Protein AF-A0A8J4XZT8-F1 (afdb_monomer)

Foldseek 3Di:
DFFFADDDDDDDDDDDPDDPDPDDDPDDPDDDDDCPDDVVDDDDLLVCLLVVNNVSSVVVVVVVCVVVVHDDDDVVVSSVVSPVSSVVSVVPDDPDDDPVVVVVVVVVVVVVQCVDPVSVVVVVVVVVVVVVVVCVVVVCLVCCVQVDPDSVVSVVVVVVVVVVVVVVLVVCCVPVNPPVSVVVVVVVVVVVVVVVVVDVVCVVSVVPDPCLQVVLVVLVVVLVVVLCVVAPAAPDWDDDSPFIDGDHPDPVSVVSSLVSSCVSNVDDDDDDDDDPQWDDGNQWIFHDDPPDTDTDGHHHHVCPVDDPDPPPD

Mean predicted aligned error: 19.61 Å

Secondary structure (DSSP, 8-state):
-------------------S-----S--SS-----SSTTTSPPPHHHHHHTT-HHHHHHHHHHHHHHHTPPPPPHHHHHHHHHHHHHHHHHHPPPP--HHHHHHHHHHHHHHHHHSHHHHHHHHHHHHHHHHHHHHHHHHHHHHHHH-S-HHHHHHHHHHHHHHHHHHHHHHHHHH-HHHHHHHHHHHHHHHHHHHHTSTTHHHHHHHTTTHHHHHHHHHHHHHHHHHTTSPPPSEEEEETTEEEEE-SSHHHHHHHHHHHHHHH---------BTTEEEETTEEEEEETTEEEEEE---SS--S-PPPTT--

Solvent-accessible surface area (backbone atoms only — not comparable to full-atom values): 19040 Å² total; per-residue (Å²): 126,35,54,40,35,85,89,88,88,84,88,80,81,91,76,82,83,76,74,90,72,79,74,82,71,95,77,81,84,91,74,85,92,78,96,69,70,65,93,78,54,79,77,57,44,69,60,29,19,56,72,72,38,46,77,54,24,54,50,51,51,55,51,53,28,64,75,70,72,49,87,74,72,61,67,78,55,53,49,48,56,42,52,51,52,26,52,56,39,58,76,69,58,80,82,91,58,61,80,79,48,46,60,51,48,55,51,52,52,53,49,54,42,57,68,37,66,70,54,30,53,54,51,53,52,52,52,51,52,50,53,54,51,49,53,50,53,53,49,53,60,62,49,40,66,72,80,38,100,45,55,67,59,48,52,53,53,51,59,61,50,48,58,58,49,54,56,51,50,53,57,44,29,71,74,64,34,61,66,58,40,51,55,52,51,52,51,50,50,51,53,52,53,52,52,51,73,66,36,69,63,53,66,52,50,59,54,59,78,70,43,46,71,58,51,48,49,49,50,50,49,54,40,48,55,61,35,56,74,76,42,84,80,56,87,38,76,49,75,56,93,89,52,74,50,74,40,64,95,46,70,66,59,52,51,51,52,48,50,45,50,24,74,66,65,76,50,89,79,84,86,85,78,68,54,94,56,37,40,36,51,76,60,35,36,38,32,61,53,92,96,46,77,47,76,39,85,44,60,39,54,93,51,84,81,74,70,86,59,90,80,78,112

pLDDT: mean 72.2, std 19.07, range [23.0, 93.69]

Structure (mmCIF, N/CA/C/O backbone):
data_AF-A0A8J4XZT8-F1
#
_entry.id   AF-A0A8J4XZT8-F1
#
loop_
_atom_site.group_PDB
_atom_site.id
_atom_site.type_symbol
_atom_site.label_atom_id
_atom_site.label_alt_id
_atom_site.label_comp_id
_atom_site.label_asym_id
_atom_site.label_entity_id
_atom_site.label_seq_id
_atom_site.pdbx_PDB_ins_code
_atom_site.Cartn_x
_atom_site.Cartn_y
_atom_site.Cartn_z
_atom_site.occupancy
_atom_site.B_iso_or_equiv
_atom_site.auth_seq_id
_atom_site.auth_comp_id
_atom_site.auth_asym_id
_atom_site.auth_atom_id
_atom_site.pdbx_PDB_model_num
ATOM 1 N N . MET A 1 1 ? 14.109 4.283 -39.036 1.00 30.20 1 MET A N 1
ATOM 2 C CA . MET A 1 1 ? 13.531 4.824 -40.290 1.00 30.20 1 MET A CA 1
ATOM 3 C C . MET A 1 1 ? 12.020 4.890 -40.189 1.00 30.20 1 MET A C 1
ATOM 5 O O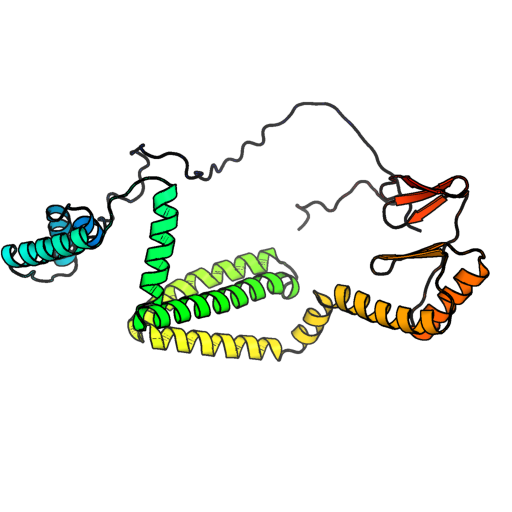 . MET A 1 1 ? 11.330 4.144 -40.871 1.00 30.20 1 MET A O 1
ATOM 9 N N . ALA A 1 2 ? 11.477 5.676 -39.260 1.00 23.00 2 ALA A N 1
ATOM 10 C CA . ALA A 1 2 ? 10.253 5.290 -38.551 1.00 23.00 2 ALA A CA 1
ATOM 11 C C . ALA A 1 2 ? 8.921 5.719 -39.208 1.00 23.00 2 ALA A C 1
ATOM 13 O O . ALA A 1 2 ? 7.908 5.799 -38.523 1.00 23.00 2 ALA A O 1
ATOM 14 N N . SER A 1 3 ? 8.934 6.007 -40.513 1.00 26.50 3 SER A N 1
ATOM 15 C CA . SER A 1 3 ? 7.821 6.424 -41.398 1.00 26.50 3 SER A CA 1
ATOM 16 C C . SER A 1 3 ? 6.678 5.408 -41.498 1.00 26.50 3 SER A C 1
ATOM 18 O O . SER A 1 3 ? 6.772 4.334 -40.920 1.00 26.50 3 SER A O 1
ATOM 20 N N . ARG A 1 4 ? 5.538 5.802 -42.102 1.00 28.00 4 ARG A N 1
ATOM 21 C CA . ARG A 1 4 ? 4.198 5.505 -41.551 1.00 28.00 4 ARG A CA 1
ATOM 22 C C . ARG A 1 4 ? 2.980 5.528 -42.584 1.00 28.00 4 ARG A C 1
ATOM 24 O O . ARG A 1 4 ? 3.256 5.656 -43.760 1.00 28.00 4 ARG A O 1
ATOM 31 N N . VAL A 1 5 ? 1.675 5.409 -42.230 1.00 29.58 5 VAL A N 1
ATOM 32 C CA . VAL A 1 5 ? 0.398 5.526 -43.060 1.00 29.58 5 VAL A CA 1
ATOM 33 C C . VAL A 1 5 ? -0.811 5.855 -42.110 1.00 29.58 5 VAL A C 1
ATOM 35 O O . VAL A 1 5 ? -0.563 5.933 -40.928 1.00 29.58 5 VAL A O 1
ATOM 38 N N . GLU A 1 6 ? -2.073 6.129 -42.502 1.00 27.92 6 GLU A N 1
ATOM 39 C CA . GLU A 1 6 ? -3.245 6.385 -41.591 1.00 27.92 6 GLU A CA 1
ATOM 40 C C . GLU A 1 6 ? -4.604 5.943 -42.241 1.00 27.92 6 GLU A C 1
ATOM 42 O O . GLU A 1 6 ? -4.563 5.065 -43.099 1.00 27.92 6 GLU A O 1
ATOM 47 N N . VAL A 1 7 ? -5.757 6.593 -41.924 1.00 32.81 7 VAL A N 1
ATOM 48 C CA . VAL A 1 7 ? -7.160 6.484 -42.464 1.00 32.81 7 VAL A CA 1
ATOM 49 C C . VAL A 1 7 ? -8.148 5.641 -41.605 1.00 32.81 7 VAL A C 1
ATOM 51 O O . VAL A 1 7 ? -7.769 4.611 -41.069 1.00 32.81 7 VAL A O 1
ATOM 54 N N . GLY A 1 8 ? -9.436 6.001 -41.403 1.00 26.59 8 GLY A N 1
ATOM 55 C CA . GLY A 1 8 ? -10.249 7.108 -41.957 1.00 26.59 8 GLY A CA 1
ATOM 56 C C . GLY A 1 8 ? -11.611 7.344 -41.259 1.00 26.59 8 GLY A C 1
ATOM 57 O O . GLY A 1 8 ? -11.859 6.847 -40.166 1.00 26.59 8 GLY A O 1
ATOM 58 N N . HIS A 1 9 ? -12.500 8.137 -41.879 1.00 29.09 9 HIS A N 1
ATOM 59 C CA . HIS A 1 9 ? -13.668 8.760 -41.222 1.00 29.09 9 HIS A CA 1
ATOM 60 C C . HIS A 1 9 ? -15.030 8.248 -41.742 1.00 29.09 9 HIS A C 1
ATOM 62 O O . HIS A 1 9 ? -15.220 8.124 -42.950 1.00 29.09 9 HIS A O 1
ATOM 68 N N . HIS A 1 10 ? -16.010 8.034 -40.852 1.00 27.33 10 HIS A N 1
ATOM 69 C CA . HIS A 1 10 ? -17.404 7.746 -41.227 1.00 27.33 10 HIS A CA 1
ATOM 70 C C . HIS A 1 10 ? -18.406 8.325 -40.212 1.00 27.33 10 HIS A C 1
ATOM 72 O O . HIS A 1 10 ? -18.211 8.225 -39.003 1.00 27.33 10 HIS A O 1
ATOM 78 N N . GLN A 1 11 ? -19.503 8.914 -40.697 1.00 29.84 11 GLN A N 1
ATOM 79 C CA . GLN A 1 11 ? -20.587 9.428 -39.848 1.00 29.84 11 GLN A CA 1
ATOM 80 C C . GLN A 1 11 ? -21.596 8.328 -39.487 1.00 29.84 11 GLN A C 1
ATOM 82 O O . GLN A 1 11 ? -22.021 7.576 -40.365 1.00 29.84 11 GLN A O 1
ATOM 87 N N . GLY A 1 12 ? -22.100 8.325 -38.245 1.00 27.53 12 GLY A N 1
ATOM 88 C CA . GLY A 1 12 ? -23.390 7.693 -37.942 1.00 27.53 12 GLY A CA 1
ATOM 89 C C . GLY A 1 12 ? -23.621 7.238 -36.498 1.00 27.53 12 GLY A C 1
ATOM 90 O O . GLY A 1 12 ? -22.985 6.302 -36.040 1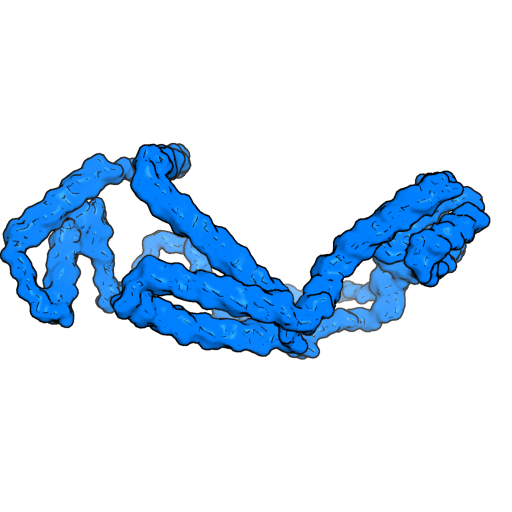.00 27.53 12 GLY A O 1
ATOM 91 N N . LYS A 1 13 ? -24.659 7.807 -35.863 1.00 26.42 13 LYS A N 1
ATOM 92 C CA . LYS A 1 13 ? -25.418 7.245 -34.720 1.00 26.42 13 LYS A CA 1
ATOM 93 C C . LYS A 1 13 ? -24.607 6.939 -33.447 1.00 26.42 13 LYS A C 1
ATOM 95 O O . LYS A 1 13 ? -24.085 5.846 -33.265 1.00 26.42 13 LYS A O 1
ATOM 100 N N . GLY A 1 14 ? -24.632 7.867 -32.488 1.00 29.28 14 GLY A N 1
ATOM 101 C CA . GLY A 1 14 ? -24.127 7.612 -31.136 1.00 29.28 14 GLY A CA 1
ATOM 102 C C . GLY A 1 14 ? -24.947 6.541 -30.406 1.00 29.28 14 GLY A C 1
ATOM 103 O O . GLY A 1 14 ? -26.099 6.779 -30.042 1.00 29.28 14 GLY A O 1
ATOM 104 N N . PHE A 1 15 ? -24.345 5.378 -30.162 1.00 25.02 15 PHE A N 1
ATOM 105 C CA . PHE A 1 15 ? -24.913 4.343 -29.301 1.00 25.02 15 PHE A CA 1
ATOM 106 C C . PHE A 1 15 ? -24.656 4.682 -27.828 1.00 25.02 15 PHE A C 1
ATOM 108 O O . PHE A 1 15 ? -23.513 4.715 -27.375 1.00 25.02 15 PHE A O 1
ATOM 115 N N . LYS A 1 16 ? -25.726 4.889 -27.050 1.00 25.19 16 LYS A N 1
ATOM 116 C CA . LYS A 1 16 ? -25.633 4.867 -25.584 1.00 25.19 16 LYS A CA 1
ATOM 117 C C . LYS A 1 16 ? -25.381 3.428 -25.133 1.00 25.19 16 LYS A C 1
ATOM 119 O O . LYS A 1 16 ? -26.325 2.644 -25.054 1.00 25.19 16 LYS A O 1
ATOM 124 N N . VAL A 1 17 ? -24.130 3.098 -24.813 1.00 26.75 17 VAL A N 1
ATOM 125 C CA . VAL A 1 17 ? -23.788 1.846 -24.124 1.00 26.75 17 VAL A CA 1
ATOM 126 C C . VAL A 1 17 ? -24.459 1.869 -22.750 1.00 26.75 17 VAL A C 1
ATOM 128 O O . VAL A 1 17 ? -24.106 2.665 -21.880 1.00 26.75 17 VAL A O 1
ATOM 131 N N . LYS A 1 18 ? -25.491 1.040 -22.579 1.00 26.22 18 LYS A N 1
ATOM 132 C CA . LYS A 1 18 ? -26.275 0.956 -21.346 1.00 26.22 18 LYS A CA 1
ATOM 133 C C . LYS A 1 18 ? -25.704 -0.156 -20.469 1.00 26.22 18 LYS A C 1
ATOM 135 O O . LYS A 1 18 ? -26.153 -1.295 -20.556 1.00 26.22 18 LYS A O 1
ATOM 140 N N . TRP A 1 19 ? -24.722 0.189 -19.640 1.00 24.66 19 TRP A N 1
ATOM 141 C CA . TRP A 1 19 ? -24.194 -0.710 -18.612 1.00 24.66 19 TRP A CA 1
ATOM 142 C C . TRP A 1 19 ? -25.347 -1.254 -17.744 1.00 24.66 19 TRP A C 1
ATOM 144 O O . TRP A 1 19 ? -26.135 -0.454 -17.234 1.00 24.66 19 TRP A O 1
ATOM 154 N N . PRO A 1 20 ? -25.484 -2.582 -17.571 1.00 31.81 20 PRO A N 1
ATOM 155 C CA . PRO A 1 20 ? -26.566 -3.175 -16.782 1.00 31.81 20 PRO A CA 1
ATOM 156 C C . PRO A 1 20 ? -26.301 -3.145 -15.267 1.00 31.81 20 PRO A C 1
ATOM 158 O O . PRO A 1 20 ? -27.119 -3.647 -14.504 1.00 31.81 20 PRO A O 1
ATOM 161 N N . VAL A 1 21 ? -25.179 -2.562 -14.828 1.00 34.50 21 VAL A N 1
ATOM 162 C CA . VAL A 1 21 ? -24.774 -2.470 -13.420 1.00 34.50 21 VAL A CA 1
ATOM 163 C C . VAL A 1 21 ? -24.571 -1.002 -13.045 1.00 34.50 21 VAL A C 1
ATOM 165 O O . VAL A 1 21 ? -23.470 -0.459 -13.125 1.00 34.50 21 VAL A O 1
ATOM 168 N N . SER A 1 22 ? -25.657 -0.342 -12.645 1.00 30.83 22 SER A N 1
ATOM 169 C CA . SER A 1 22 ? -25.583 0.972 -12.006 1.00 30.83 22 SER A CA 1
ATOM 170 C C . SER A 1 22 ? -25.062 0.804 -10.580 1.00 30.83 22 SER A C 1
ATOM 172 O O . SER A 1 22 ? -25.850 0.589 -9.662 1.00 30.83 22 SER A O 1
ATOM 174 N N . PHE A 1 23 ? -23.747 0.907 -10.376 1.00 29.17 23 PHE A N 1
ATOM 175 C CA . PHE A 1 23 ? -23.215 1.117 -9.028 1.00 29.17 23 PHE A CA 1
ATOM 176 C C . PHE A 1 23 ? -23.820 2.414 -8.457 1.00 29.17 23 PHE A C 1
ATOM 178 O O . PHE A 1 23 ? -23.721 3.454 -9.120 1.00 29.17 23 PHE A O 1
ATOM 185 N N . PRO A 1 24 ? -24.446 2.390 -7.264 1.00 33.16 24 PRO A N 1
ATOM 186 C CA . PRO A 1 24 ? -25.054 3.578 -6.680 1.00 33.16 24 PRO A CA 1
ATOM 187 C C . PRO A 1 24 ? -23.962 4.557 -6.235 1.00 33.16 24 PRO A C 1
ATOM 189 O O . PRO A 1 24 ? -23.395 4.456 -5.146 1.00 33.16 24 PRO A O 1
ATOM 192 N N . LEU A 1 25 ? -23.657 5.529 -7.099 1.00 31.69 25 LEU A N 1
ATOM 193 C CA . LEU A 1 25 ? -22.870 6.701 -6.730 1.00 31.69 25 LEU A CA 1
ATOM 194 C C . LEU A 1 25 ? -23.585 7.417 -5.579 1.00 31.69 25 LEU A C 1
ATOM 196 O O . LEU A 1 25 ? -24.744 7.803 -5.712 1.00 31.69 25 LEU A O 1
ATOM 200 N N . CYS A 1 26 ? -22.886 7.576 -4.452 1.00 34.47 26 CYS A N 1
ATOM 201 C CA . CYS A 1 26 ? -23.431 8.094 -3.196 1.00 34.47 26 CYS A CA 1
ATOM 202 C C . CYS A 1 26 ? -23.834 9.574 -3.320 1.00 34.47 26 CYS A C 1
ATOM 204 O O . CYS A 1 26 ? -23.065 10.481 -2.999 1.00 34.47 26 CYS A O 1
ATOM 206 N N . SER A 1 27 ? -25.039 9.805 -3.840 1.00 36.09 27 SER A N 1
ATOM 207 C CA . SER A 1 27 ? -25.587 11.130 -4.112 1.00 36.09 27 SER A CA 1
ATOM 208 C C . SER A 1 27 ? -27.120 11.138 -4.110 1.00 36.09 27 SER A C 1
ATOM 210 O O . SER A 1 27 ? -27.736 11.637 -5.047 1.00 36.09 27 SER A O 1
ATOM 212 N N . ASP A 1 28 ? -27.730 10.677 -3.019 1.00 30.95 28 ASP A N 1
ATOM 213 C CA . ASP A 1 28 ? -28.598 11.608 -2.294 1.00 30.95 28 ASP A CA 1
ATOM 214 C C . ASP A 1 28 ? -28.744 11.259 -0.808 1.00 30.95 28 ASP A C 1
ATOM 216 O O . ASP A 1 28 ? -28.522 10.125 -0.382 1.00 30.95 28 ASP A O 1
ATOM 220 N N . LYS A 1 29 ? -29.100 12.259 0.003 1.00 44.41 29 LYS A N 1
ATOM 221 C CA . LYS A 1 29 ? -29.519 12.061 1.400 1.00 44.41 29 LYS A CA 1
ATOM 222 C C . LYS A 1 29 ? -31.025 12.280 1.481 1.00 44.41 29 LYS A C 1
ATOM 224 O O . LYS A 1 29 ? -31.536 13.197 0.854 1.00 44.41 29 LYS A O 1
ATOM 229 N N . HIS A 1 30 ? -31.699 11.512 2.339 1.00 41.16 30 HIS A N 1
ATOM 230 C CA . HIS A 1 30 ? -33.146 11.586 2.609 1.00 41.16 30 HIS A CA 1
ATOM 231 C C . HIS A 1 30 ? -34.087 10.866 1.623 1.00 41.16 30 HIS A C 1
ATOM 233 O O . HIS A 1 30 ? -35.214 11.316 1.421 1.00 41.16 30 HIS A O 1
ATOM 239 N N . HIS A 1 31 ? -33.710 9.684 1.130 1.00 34.38 31 HIS A N 1
ATOM 240 C CA . HIS A 1 31 ? -34.690 8.607 0.936 1.00 34.38 31 HIS A CA 1
ATOM 241 C C . HIS A 1 31 ? -34.348 7.440 1.872 1.00 34.38 31 HIS A C 1
ATOM 243 O O . H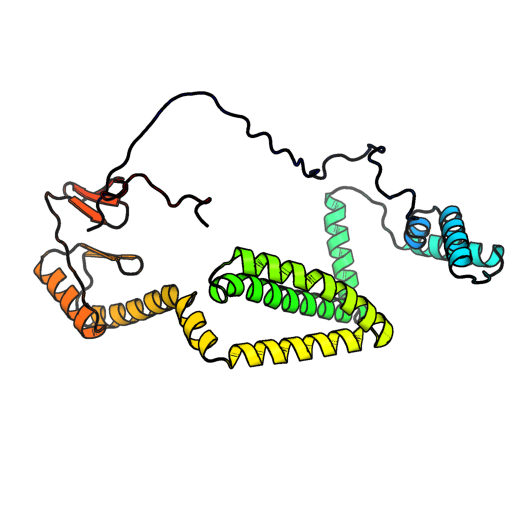IS A 1 31 ? -33.266 6.864 1.800 1.00 34.38 31 HIS A O 1
ATOM 249 N N . HIS A 1 32 ? -35.273 7.143 2.788 1.00 41.47 32 HIS A N 1
ATOM 250 C CA . HIS A 1 32 ? -35.472 5.771 3.253 1.00 41.47 32 HIS A CA 1
ATOM 251 C C . HIS A 1 32 ? -36.133 4.982 2.100 1.00 41.47 32 HIS A C 1
ATOM 253 O O . HIS A 1 32 ? -36.644 5.610 1.173 1.00 41.47 32 HIS A O 1
ATOM 259 N N . ASP A 1 33 ? -36.140 3.649 2.183 1.00 42.28 33 ASP A N 1
ATOM 260 C CA . ASP A 1 33 ? -36.744 2.700 1.221 1.00 42.28 33 ASP A CA 1
ATOM 261 C C . ASP A 1 33 ? -35.822 2.130 0.116 1.00 42.28 33 ASP A C 1
ATOM 263 O O . ASP A 1 33 ? -36.239 1.937 -1.024 1.00 42.28 33 ASP A O 1
ATOM 267 N N . GLU A 1 34 ? -34.597 1.723 0.474 1.00 39.69 34 GLU A N 1
ATOM 268 C CA . GLU A 1 34 ? -33.869 0.673 -0.265 1.00 39.69 34 GLU A CA 1
ATOM 269 C C . GLU A 1 34 ? -33.373 -0.405 0.723 1.00 39.69 34 GLU A C 1
ATOM 271 O O . GLU A 1 34 ? -32.486 -0.175 1.545 1.00 39.69 34 GLU A O 1
ATOM 276 N N . TYR A 1 35 ? -34.039 -1.565 0.724 1.00 50.84 35 TYR A N 1
ATOM 277 C CA . TYR A 1 35 ? -34.074 -2.496 1.862 1.00 50.84 35 TYR A CA 1
ATOM 278 C C . TYR A 1 35 ? -33.038 -3.637 1.788 1.00 50.84 35 TYR A C 1
ATOM 280 O O . TYR A 1 35 ? -33.310 -4.706 1.240 1.00 50.84 35 TYR A O 1
ATOM 288 N N . TRP A 1 36 ? -31.878 -3.452 2.431 1.00 47.06 36 TRP A N 1
ATOM 289 C CA . TRP A 1 36 ? -30.961 -4.533 2.841 1.00 47.06 36 TRP A CA 1
ATOM 290 C C . TRP A 1 36 ? -29.987 -4.048 3.937 1.00 47.06 36 TRP A C 1
ATOM 292 O O . TRP A 1 36 ? -29.569 -2.894 3.912 1.00 47.06 36 TRP A O 1
ATOM 302 N N . PRO A 1 37 ? -29.538 -4.898 4.877 1.00 52.69 37 PRO A N 1
ATOM 303 C CA . PRO A 1 37 ? -30.302 -5.772 5.758 1.00 52.69 37 PRO A CA 1
ATOM 304 C C . PRO A 1 37 ? -30.583 -5.069 7.115 1.00 52.69 37 PRO A C 1
ATOM 306 O O . PRO A 1 37 ? -30.528 -5.698 8.172 1.00 52.69 37 PRO A O 1
ATOM 309 N N . TYR A 1 38 ? -30.813 -3.747 7.113 1.00 52.59 38 TYR A N 1
ATOM 310 C CA . TYR A 1 38 ? -30.809 -2.901 8.321 1.00 52.59 38 TYR A CA 1
ATOM 311 C C . TYR A 1 38 ? -31.894 -3.210 9.369 1.00 52.59 38 TYR A C 1
ATOM 313 O O . TYR A 1 38 ? -31.800 -2.731 10.492 1.00 52.59 38 TYR A O 1
ATOM 321 N N . GLU A 1 39 ? -32.905 -4.022 9.054 1.00 56.28 39 GLU A N 1
ATOM 322 C CA . GLU A 1 39 ? -33.881 -4.504 10.048 1.00 56.28 39 GLU A CA 1
ATOM 323 C C . GLU A 1 39 ? -33.325 -5.625 10.948 1.00 56.28 39 GLU A C 1
ATOM 325 O O . GLU A 1 39 ? -33.882 -5.916 12.006 1.00 56.28 39 GLU A O 1
ATOM 330 N N . VAL A 1 40 ? -32.225 -6.270 10.541 1.00 64.12 40 VAL A N 1
ATOM 331 C CA . VAL A 1 40 ? -31.604 -7.390 11.271 1.00 64.12 40 VAL A CA 1
ATOM 332 C C . VAL A 1 40 ? -30.511 -6.905 12.229 1.00 64.12 40 VAL A C 1
ATOM 334 O O . VAL A 1 40 ? -30.317 -7.497 13.293 1.00 64.12 40 VAL A O 1
ATOM 337 N N . ILE A 1 41 ? -29.810 -5.829 11.861 1.00 71.31 41 ILE A N 1
ATOM 338 C CA . ILE A 1 41 ? -28.646 -5.288 12.573 1.00 71.31 41 ILE A CA 1
ATOM 339 C C . ILE A 1 41 ? -29.077 -4.052 13.366 1.00 71.31 41 ILE A C 1
ATOM 341 O O . ILE A 1 41 ? -29.416 -3.030 12.778 1.00 71.31 41 ILE A O 1
ATOM 345 N N . ASP A 1 42 ? -29.041 -4.130 14.697 1.00 79.12 42 ASP A N 1
ATOM 346 C CA . ASP A 1 42 ? -29.290 -2.959 15.542 1.00 79.12 42 ASP A CA 1
ATOM 347 C C . ASP A 1 42 ? -28.132 -1.953 15.448 1.00 79.12 42 ASP A C 1
ATOM 349 O O . ASP A 1 42 ? -26.963 -2.333 15.347 1.00 79.12 42 ASP A O 1
ATOM 353 N N . GLU A 1 43 ? -28.450 -0.661 15.534 1.00 80.94 43 GLU A N 1
ATOM 354 C CA . GLU A 1 43 ? -27.448 0.408 15.571 1.00 80.94 43 GLU A CA 1
ATOM 355 C C . GLU A 1 43 ? -26.571 0.318 16.835 1.00 80.94 43 GLU A C 1
ATOM 357 O O . GLU A 1 43 ? -27.007 -0.126 17.902 1.00 80.94 43 GLU A O 1
ATOM 362 N N . SER A 1 44 ? -25.321 0.771 16.725 1.00 82.62 44 SER A N 1
ATOM 363 C CA . SER A 1 44 ? -24.337 0.726 17.802 1.00 82.62 44 SER A CA 1
ATOM 364 C C . SER A 1 44 ? -24.870 1.407 19.073 1.00 82.62 44 SER A C 1
ATOM 366 O O . SER A 1 44 ? -25.186 2.604 19.045 1.00 82.62 44 SER A O 1
ATOM 368 N N . PRO A 1 45 ? -24.921 0.712 20.229 1.00 79.94 45 PRO A N 1
ATOM 369 C CA . PRO A 1 45 ? -25.478 1.289 21.451 1.00 79.94 45 PRO A CA 1
ATOM 370 C C . PRO A 1 45 ? -24.688 2.521 21.912 1.00 79.94 45 PRO A C 1
ATOM 372 O O . PRO A 1 45 ? -25.279 3.469 22.423 1.00 79.94 45 PRO A O 1
ATOM 375 N N . LEU A 1 46 ? -23.377 2.573 21.650 1.00 76.12 46 LEU A N 1
ATOM 376 C CA . LEU A 1 46 ? -22.550 3.748 21.941 1.00 76.12 46 LEU A CA 1
ATOM 377 C C . LEU A 1 46 ? -22.916 4.951 21.050 1.00 76.12 46 LEU A C 1
ATOM 379 O O . LEU A 1 46 ? -22.944 6.084 21.523 1.00 76.12 46 LEU A O 1
ATOM 383 N N . TRP A 1 47 ? -23.256 4.720 19.778 1.00 82.50 47 TRP A N 1
ATOM 384 C CA . TRP A 1 47 ? -23.711 5.771 18.857 1.00 82.50 47 TRP A CA 1
ATOM 385 C C . TRP A 1 47 ? -25.094 6.310 19.250 1.00 82.50 47 TRP A C 1
ATOM 387 O O . TRP A 1 47 ? -25.333 7.519 19.185 1.00 82.50 47 TRP A O 1
ATOM 397 N N . LEU A 1 48 ? -25.991 5.434 19.716 1.00 80.56 48 LEU A N 1
ATOM 398 C CA . LEU A 1 48 ? -27.303 5.814 20.251 1.00 80.56 48 LEU A CA 1
ATOM 399 C C . LEU A 1 48 ? -27.169 6.669 21.524 1.00 80.56 48 LEU A C 1
ATOM 401 O O . LEU A 1 48 ? -27.867 7.674 21.654 1.00 80.56 48 LEU A O 1
ATOM 405 N N . ILE A 1 49 ? -26.231 6.335 22.418 1.00 80.19 49 ILE A N 1
ATOM 406 C CA . ILE A 1 49 ? -25.902 7.130 23.616 1.00 80.19 49 ILE A CA 1
ATOM 407 C C . ILE A 1 49 ? -25.404 8.532 23.230 1.00 80.19 49 ILE A C 1
ATOM 409 O O . ILE A 1 49 ? -25.968 9.527 23.687 1.00 80.19 49 ILE A O 1
ATOM 413 N N . VAL A 1 50 ? -24.404 8.624 22.344 1.00 75.62 50 VAL A N 1
ATOM 414 C CA . VAL A 1 50 ? -23.807 9.903 21.903 1.00 75.62 50 VAL A CA 1
ATOM 415 C C . VAL A 1 50 ? -24.836 10.818 21.222 1.00 75.62 50 VAL A C 1
ATOM 417 O O . VAL A 1 50 ? -24.813 12.028 21.431 1.00 75.62 50 VAL A O 1
ATOM 420 N N . ASN A 1 51 ? -25.773 10.262 20.446 1.00 78.19 51 ASN A N 1
ATOM 421 C CA . ASN A 1 51 ? -26.833 11.034 19.783 1.00 78.19 51 ASN A CA 1
ATOM 422 C C . ASN A 1 51 ? -28.073 11.300 20.663 1.00 78.19 51 ASN A C 1
ATOM 424 O O . ASN A 1 51 ? -29.096 11.751 20.147 1.00 78.19 51 ASN A O 1
ATOM 428 N N . GLY A 1 52 ? -28.021 11.030 21.972 1.00 78.44 52 GLY A N 1
ATOM 429 C CA . GLY A 1 52 ? -29.126 11.338 22.886 1.00 78.44 52 GLY A CA 1
ATOM 430 C C . GLY A 1 52 ? -30.353 10.430 22.735 1.00 78.44 52 GLY A C 1
ATOM 431 O O . GLY A 1 52 ? -31.462 10.848 23.062 1.00 78.44 52 GLY A O 1
ATOM 432 N N . ARG A 1 53 ? -30.167 9.180 22.285 1.00 79.38 53 ARG A N 1
ATOM 433 C CA . ARG A 1 53 ? -31.192 8.115 22.208 1.00 79.38 53 ARG A CA 1
ATOM 434 C C . ARG A 1 53 ? -30.924 6.989 23.237 1.00 79.38 53 ARG A C 1
ATOM 436 O O . ARG A 1 53 ? -30.907 5.813 22.867 1.00 79.38 53 ARG A O 1
ATOM 443 N N . PRO A 1 54 ? -30.720 7.293 24.541 1.00 79.88 54 PRO A N 1
ATOM 444 C CA . PRO A 1 54 ? -30.304 6.303 25.543 1.00 79.88 54 PRO A CA 1
ATOM 445 C C . PRO A 1 54 ? -31.306 5.153 25.715 1.00 79.88 54 PRO A C 1
ATOM 447 O O . PRO A 1 54 ? -30.909 4.013 25.945 1.00 79.88 54 PRO A O 1
ATOM 450 N N . GLN A 1 55 ? -32.606 5.426 25.561 1.00 79.50 55 GLN A N 1
ATOM 451 C CA . GLN A 1 55 ? -33.660 4.419 25.723 1.00 79.50 55 GLN A CA 1
ATOM 452 C C . GLN A 1 55 ? -33.583 3.290 24.688 1.00 79.50 55 GLN A C 1
ATOM 454 O O . GLN A 1 55 ? -33.986 2.168 24.985 1.00 79.50 55 GLN A O 1
ATOM 459 N N . GLU A 1 56 ? -33.046 3.561 23.498 1.00 80.50 56 GLU A N 1
ATOM 460 C CA . GLU A 1 56 ? -32.872 2.558 22.446 1.00 80.50 56 GLU A CA 1
ATOM 461 C C . GLU A 1 56 ? -31.619 1.713 22.690 1.00 80.50 56 GLU A C 1
ATOM 463 O O . GLU A 1 56 ? -31.678 0.491 22.574 1.00 80.50 56 GLU A O 1
ATOM 468 N N . ALA A 1 57 ? -30.519 2.323 23.151 1.00 80.19 57 ALA A N 1
ATOM 469 C CA . ALA A 1 57 ? -29.312 1.591 23.545 1.00 80.19 57 ALA A CA 1
ATOM 470 C C . ALA A 1 57 ? -29.616 0.510 24.603 1.00 80.19 57 ALA A C 1
ATOM 472 O O . ALA A 1 57 ? -29.121 -0.612 24.508 1.00 80.19 57 ALA A O 1
ATOM 473 N N . LEU A 1 58 ? -30.501 0.808 25.564 1.00 81.81 58 LEU A N 1
ATOM 474 C CA . LEU A 1 58 ? -30.979 -0.156 26.565 1.00 81.81 58 LEU A CA 1
ATOM 475 C C . LEU A 1 58 ? -31.753 -1.337 25.946 1.00 81.81 58 LEU A C 1
ATOM 477 O O . LEU A 1 58 ? -31.636 -2.463 26.430 1.00 81.81 58 LEU A O 1
ATOM 481 N N . GLN A 1 59 ? -32.514 -1.112 24.867 1.00 83.25 59 GLN A N 1
ATOM 482 C CA . GLN A 1 59 ? -33.212 -2.182 24.141 1.00 83.25 59 GLN A CA 1
ATOM 483 C C . GLN A 1 59 ? -32.223 -3.081 23.389 1.00 83.25 59 GLN A C 1
ATOM 485 O O . GLN A 1 59 ? -32.370 -4.306 23.431 1.00 83.25 59 GLN A O 1
ATOM 490 N N . VAL A 1 60 ? -31.184 -2.493 22.780 1.00 82.94 60 VAL A N 1
ATOM 491 C CA . VAL A 1 60 ? -30.087 -3.233 22.133 1.00 82.94 60 VAL A CA 1
ATOM 492 C C . VAL A 1 60 ? -29.328 -4.078 23.158 1.00 82.94 60 VAL A C 1
ATOM 494 O O . VAL A 1 60 ? -29.188 -5.284 22.955 1.00 82.94 60 VAL A O 1
ATOM 497 N N . PHE A 1 61 ? -28.937 -3.511 24.308 1.00 81.94 61 PHE A N 1
ATOM 498 C CA . PHE A 1 61 ? -28.321 -4.281 25.399 1.00 81.94 61 PHE A CA 1
ATOM 499 C C . PHE A 1 61 ? -29.218 -5.439 25.863 1.00 81.94 61 PHE A C 1
ATOM 501 O O . PHE A 1 61 ? -28.745 -6.569 25.977 1.00 81.94 61 PHE A O 1
ATOM 508 N N . GLY A 1 62 ? -30.524 -5.207 26.039 1.00 80.38 62 GLY A N 1
ATOM 509 C CA . GLY A 1 62 ? -31.487 -6.262 26.373 1.00 80.38 62 GLY A CA 1
ATOM 510 C C . GLY A 1 62 ? -31.632 -7.349 25.297 1.00 80.38 62 GLY A C 1
ATOM 511 O O . GLY A 1 62 ? -31.875 -8.509 25.625 1.00 80.38 62 GLY A O 1
ATOM 512 N N . LYS A 1 63 ? -31.473 -7.017 24.009 1.00 80.50 63 LYS A N 1
ATOM 513 C CA . LYS A 1 63 ? -31.498 -7.980 22.892 1.00 80.50 63 LYS A CA 1
ATOM 514 C C . LYS A 1 63 ? -30.220 -8.825 22.858 1.00 80.50 63 LYS A C 1
ATO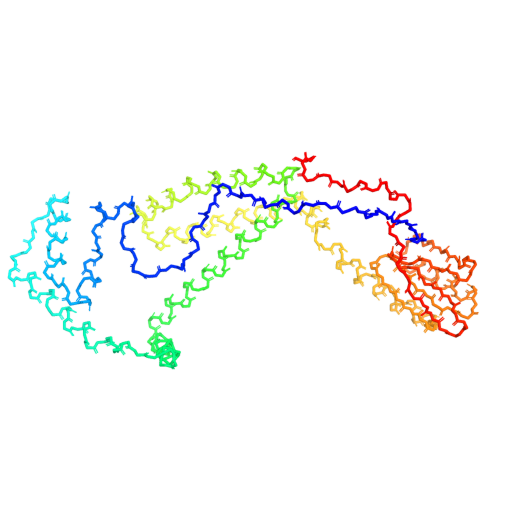M 516 O O . LYS A 1 63 ? -30.325 -10.050 22.833 1.00 80.50 63 LYS A O 1
ATOM 521 N N . VAL A 1 64 ? -29.049 -8.193 22.960 1.00 79.56 64 VAL A N 1
ATOM 522 C CA . VAL A 1 64 ? -27.737 -8.865 23.002 1.00 79.56 64 VAL A CA 1
ATOM 523 C C . VAL A 1 64 ? -27.614 -9.775 24.227 1.00 79.56 64 VAL A C 1
ATOM 525 O O . VAL A 1 64 ? -27.230 -10.934 24.096 1.00 79.56 64 VAL A O 1
ATOM 528 N N . ALA A 1 65 ? -28.013 -9.307 25.411 1.00 79.56 65 ALA A N 1
ATOM 529 C CA . ALA A 1 65 ? -27.970 -10.104 26.636 1.00 79.56 65 ALA A CA 1
ATOM 530 C C . ALA A 1 65 ? -28.862 -11.359 26.559 1.00 79.56 65 ALA A C 1
ATOM 532 O O . ALA A 1 65 ? -28.430 -12.438 26.963 1.00 79.56 65 ALA A O 1
ATOM 533 N N . ARG A 1 66 ? -30.054 -11.261 25.945 1.00 77.56 66 ARG A N 1
ATOM 534 C CA . ARG A 1 66 ? -30.912 -12.428 25.653 1.00 77.56 66 ARG A CA 1
ATOM 535 C C . ARG A 1 66 ? -30.276 -13.415 24.671 1.00 77.56 66 ARG A C 1
ATOM 537 O O . ARG A 1 66 ? -30.495 -14.611 24.817 1.00 77.56 66 ARG A O 1
ATOM 544 N N . TRP A 1 67 ? -29.510 -12.942 23.685 1.00 75.19 67 TRP A N 1
ATOM 545 C CA . TRP A 1 67 ? -28.789 -13.812 22.743 1.00 75.19 67 TRP A CA 1
ATOM 546 C C . TRP A 1 67 ? -27.588 -14.514 23.391 1.00 75.19 67 TRP A C 1
ATOM 548 O O . TRP A 1 67 ? -27.307 -15.663 23.068 1.00 75.19 67 TRP A O 1
ATOM 558 N N . HIS A 1 68 ? -26.899 -13.844 24.318 1.00 76.12 68 HIS A N 1
ATOM 559 C CA . HIS A 1 68 ? -25.728 -14.386 25.015 1.00 76.12 68 HIS A CA 1
ATOM 560 C C . HIS A 1 68 ? -26.061 -15.133 26.321 1.00 76.12 68 HIS A C 1
ATOM 562 O O . HIS A 1 68 ? -25.166 -15.731 26.913 1.00 76.12 68 HIS A O 1
ATOM 568 N N . GLY A 1 69 ? -27.318 -15.110 26.780 1.00 72.56 69 GLY A N 1
ATOM 569 C CA . GLY A 1 69 ? -27.743 -15.749 28.033 1.00 72.56 69 GLY A CA 1
ATOM 570 C C . GLY A 1 69 ? -27.177 -15.083 29.293 1.00 72.56 69 GLY A C 1
ATOM 571 O O . GLY A 1 69 ? -26.910 -15.771 30.273 1.00 72.56 69 GLY A O 1
ATOM 572 N N . ILE A 1 70 ? -26.947 -13.766 29.254 1.00 77.44 70 ILE A N 1
ATOM 573 C CA . ILE A 1 70 ? -26.325 -13.002 30.345 1.00 77.44 70 ILE A CA 1
ATOM 574 C C . ILE A 1 70 ? -27.409 -12.267 31.141 1.00 77.44 70 ILE A C 1
ATOM 576 O O . ILE A 1 70 ? -28.151 -11.461 30.575 1.00 77.44 70 ILE A O 1
ATOM 580 N N . ASP A 1 71 ? -27.460 -12.491 32.455 1.00 71.31 71 ASP A N 1
ATOM 581 C CA . ASP A 1 71 ? -28.277 -11.686 33.367 1.00 71.31 71 ASP A CA 1
ATOM 582 C C . ASP A 1 71 ? -27.746 -10.245 33.425 1.00 71.31 71 ASP A C 1
ATOM 584 O O . ASP A 1 71 ? -26.575 -10.003 33.733 1.00 71.31 71 ASP A O 1
ATOM 588 N N . LEU A 1 72 ? -28.604 -9.271 33.113 1.00 67.25 72 LEU A N 1
ATOM 589 C CA . LEU A 1 72 ? -28.237 -7.855 33.144 1.00 67.25 72 LEU A CA 1
ATOM 590 C C . LEU A 1 72 ? -28.263 -7.311 34.585 1.00 67.25 72 LEU A C 1
ATOM 592 O O . LEU A 1 72 ? -29.090 -7.752 35.389 1.00 67.25 72 LEU A O 1
ATOM 596 N N . PRO A 1 73 ? -27.453 -6.281 34.903 1.00 71.88 73 PRO A N 1
ATOM 597 C CA . PRO A 1 73 ? -27.667 -5.461 36.091 1.00 71.88 73 PRO A CA 1
ATOM 598 C C . PRO A 1 73 ? -29.094 -4.882 36.130 1.00 71.88 73 PRO A C 1
ATOM 600 O O . PRO A 1 73 ? -29.714 -4.706 35.073 1.00 71.88 73 PRO A O 1
ATOM 603 N N . PRO A 1 74 ? -29.626 -4.527 37.316 1.00 74.69 74 PRO A N 1
ATOM 604 C CA . PRO A 1 74 ? -30.952 -3.926 37.442 1.00 74.69 74 PRO A CA 1
ATOM 605 C C . PRO A 1 74 ? -31.130 -2.731 36.496 1.00 74.69 74 PRO A C 1
ATOM 607 O O . PRO A 1 74 ? -30.249 -1.876 36.405 1.00 74.69 74 PRO A O 1
ATOM 610 N N . GLU A 1 75 ? -32.285 -2.613 35.828 1.00 67.50 75 GLU A N 1
ATOM 611 C CA . GLU A 1 75 ? -32.491 -1.571 34.803 1.00 67.50 75 GLU A CA 1
ATOM 612 C C . GLU A 1 75 ? -32.164 -0.151 35.290 1.00 67.50 75 GLU A C 1
ATOM 614 O O . GLU A 1 75 ? -31.705 0.676 34.509 1.00 67.50 75 GLU A O 1
ATOM 619 N N . ALA A 1 76 ? -32.408 0.144 36.571 1.00 63.75 76 ALA A N 1
ATOM 620 C CA . ALA A 1 76 ? -32.140 1.445 37.182 1.00 63.75 76 ALA A CA 1
ATOM 621 C C . ALA A 1 76 ? -30.639 1.775 37.313 1.00 63.75 76 ALA A C 1
ATOM 623 O O . ALA A 1 76 ? -30.281 2.945 37.419 1.00 63.75 76 ALA A O 1
ATOM 624 N N . GLU A 1 77 ? -29.768 0.768 37.313 1.00 70.81 77 GLU A N 1
ATOM 625 C CA . GLU A 1 77 ? -28.312 0.920 37.291 1.00 70.81 77 GLU A CA 1
ATOM 626 C C . GLU A 1 77 ? -27.814 1.063 35.848 1.00 70.81 77 GLU A C 1
ATOM 628 O O . GLU A 1 77 ? -27.089 2.006 35.536 1.00 70.81 77 GLU A O 1
ATOM 633 N N . MET A 1 78 ? -28.314 0.222 34.933 1.00 70.81 78 MET A N 1
ATOM 634 C CA . MET A 1 78 ? -27.982 0.319 33.506 1.00 70.81 78 MET A CA 1
ATOM 635 C C . MET A 1 78 ? -28.441 1.655 32.890 1.00 70.81 78 MET A C 1
ATOM 637 O O . MET A 1 78 ? -27.702 2.246 32.106 1.00 70.81 78 MET A O 1
ATOM 641 N N . LYS A 1 79 ? -29.610 2.179 33.295 1.00 74.81 79 LYS A N 1
ATOM 642 C CA . LYS A 1 79 ? -30.101 3.521 32.922 1.00 74.81 79 LYS A CA 1
ATOM 643 C C . LYS A 1 79 ? -29.147 4.627 33.376 1.00 74.81 79 LYS A C 1
ATOM 645 O O . LYS A 1 79 ? -28.771 5.451 32.552 1.00 74.81 79 LYS A O 1
ATOM 650 N N . LYS A 1 80 ? -28.681 4.599 34.632 1.00 77.19 80 LYS A N 1
ATOM 651 C CA . LYS A 1 80 ? -27.729 5.595 35.160 1.00 77.19 80 LYS A CA 1
ATOM 652 C C . LYS A 1 80 ? -26.409 5.607 34.397 1.00 77.19 80 LYS A C 1
ATOM 654 O O . LYS A 1 80 ? -25.977 6.676 33.991 1.00 77.19 80 LYS A O 1
ATOM 659 N N . LEU A 1 81 ? -25.804 4.440 34.166 1.00 75.50 81 LEU A N 1
ATOM 660 C CA . LEU A 1 81 ? -24.541 4.335 33.423 1.00 75.50 81 LEU A CA 1
ATOM 661 C C . LEU A 1 81 ? -24.687 4.872 31.989 1.00 75.50 81 LEU A C 1
ATOM 663 O O . LEU A 1 81 ? -23.821 5.585 31.491 1.00 75.50 81 LEU A O 1
ATOM 667 N N . VAL A 1 82 ? -25.814 4.573 31.339 1.00 76.62 82 VAL A N 1
ATOM 668 C CA . VAL A 1 82 ? -26.157 5.075 30.000 1.00 76.62 82 VAL A CA 1
ATOM 669 C C . VAL A 1 82 ? -26.400 6.593 29.985 1.00 76.62 82 VAL A C 1
ATOM 671 O O . VAL A 1 82 ? -25.973 7.268 29.049 1.00 76.62 82 VAL A O 1
ATOM 674 N N . GLU A 1 83 ? -27.048 7.149 31.009 1.00 78.44 83 GLU A N 1
ATOM 675 C CA . GLU A 1 83 ? -27.296 8.592 31.156 1.00 78.44 83 GLU A CA 1
ATOM 676 C C . GLU A 1 83 ? -26.013 9.375 31.501 1.00 78.44 83 GLU A C 1
ATOM 678 O O . GLU A 1 83 ? -25.790 10.459 30.962 1.00 78.44 83 GLU A O 1
ATOM 683 N N . GLU A 1 84 ? -25.128 8.804 32.321 1.00 79.44 84 GLU A N 1
ATOM 684 C CA . GLU A 1 84 ? -23.805 9.347 32.657 1.00 79.44 84 GLU A CA 1
ATOM 685 C C . GLU A 1 84 ? -22.888 9.387 31.422 1.00 79.44 84 GLU A C 1
ATOM 687 O O . GLU A 1 84 ? -22.340 10.440 31.088 1.00 79.44 84 GLU A O 1
ATOM 692 N N . GLN A 1 85 ? -22.823 8.289 30.659 1.00 75.06 85 GLN A N 1
ATOM 693 C CA . GLN A 1 85 ? -22.117 8.231 29.372 1.00 75.06 85 GLN A CA 1
ATOM 694 C C . GLN A 1 85 ? -22.698 9.220 28.342 1.00 75.06 85 GLN A C 1
ATOM 696 O O . GLN A 1 85 ? -21.947 9.852 27.597 1.00 75.06 85 GLN A O 1
ATOM 701 N N . ALA A 1 86 ? -24.024 9.405 28.307 1.00 72.75 86 ALA A N 1
ATOM 702 C CA . ALA A 1 86 ? -24.665 10.386 27.428 1.00 72.75 86 ALA A CA 1
ATOM 703 C C . ALA A 1 86 ? -24.313 11.835 27.813 1.00 72.75 86 ALA A C 1
ATOM 705 O O . ALA A 1 86 ? -24.165 12.682 26.928 1.00 72.75 86 ALA A O 1
ATOM 706 N N . ALA A 1 87 ? -24.165 12.131 29.107 1.00 73.62 87 ALA A N 1
ATOM 707 C CA . ALA A 1 87 ? -23.737 13.440 29.592 1.00 73.62 87 ALA A CA 1
ATOM 708 C C . ALA A 1 87 ? -22.250 13.709 29.289 1.00 73.62 87 ALA A C 1
ATOM 710 O O . ALA A 1 87 ? -21.898 14.803 28.843 1.00 73.62 87 ALA A O 1
ATOM 711 N N . GLU A 1 88 ? -21.371 12.720 29.467 1.00 73.94 88 GLU A N 1
ATOM 712 C CA . GLU A 1 88 ? -19.943 12.829 29.131 1.00 73.94 88 GLU A CA 1
ATOM 713 C C . GLU A 1 88 ? -19.721 13.036 27.617 1.00 73.94 88 GLU A C 1
ATOM 715 O O . GLU A 1 88 ? -18.956 13.915 27.204 1.00 73.94 88 GLU A O 1
ATOM 720 N N . ALA A 1 89 ? -20.471 12.315 26.776 1.00 65.62 89 ALA A N 1
ATOM 721 C CA . ALA A 1 89 ? -20.465 12.495 25.324 1.00 65.62 89 ALA A CA 1
ATOM 722 C C . ALA A 1 89 ? -20.921 13.904 24.892 1.00 65.62 89 ALA A C 1
ATOM 724 O O . ALA A 1 89 ? -20.267 14.556 24.076 1.00 65.62 89 ALA A O 1
ATOM 725 N N . GLN A 1 90 ? -22.008 14.422 25.474 1.00 63.75 90 GLN A N 1
ATOM 726 C CA . GLN A 1 90 ? -22.522 15.759 25.141 1.00 63.75 90 GLN A CA 1
ATOM 727 C C . GLN A 1 90 ? -21.558 16.894 25.520 1.00 63.75 90 GLN A C 1
ATOM 729 O O . GLN A 1 90 ? -21.547 17.930 24.855 1.00 63.75 90 GLN A O 1
ATOM 734 N N . ASN A 1 91 ? -20.720 16.697 26.543 1.00 61.00 91 ASN A N 1
ATOM 735 C CA . ASN A 1 91 ? -19.684 17.658 26.935 1.00 61.00 91 ASN A CA 1
ATOM 736 C C . ASN A 1 91 ? -18.459 17.661 26.000 1.00 61.00 91 ASN A C 1
ATOM 738 O O . ASN A 1 91 ? -17.685 18.618 26.025 1.00 61.00 91 ASN A O 1
ATOM 742 N N . THR A 1 92 ? -18.263 16.616 25.188 1.00 58.59 92 THR A N 1
ATOM 743 C CA . THR A 1 92 ? -17.069 16.455 24.337 1.00 58.59 92 THR A CA 1
ATOM 744 C C . THR A 1 92 ? -17.315 16.735 22.851 1.00 58.59 92 THR A C 1
ATOM 746 O O . THR A 1 92 ? -16.373 17.098 22.150 1.00 58.59 92 THR A O 1
ATOM 749 N N . THR A 1 93 ? -18.553 16.647 22.350 1.00 54.44 93 THR A N 1
ATOM 750 C CA . THR A 1 93 ? -18.858 16.924 20.931 1.00 54.44 93 THR A CA 1
ATOM 751 C C . THR A 1 93 ? -19.177 18.405 20.651 1.00 54.44 93 THR A C 1
ATOM 753 O O . THR A 1 93 ? -20.215 18.895 21.111 1.00 54.44 93 THR A O 1
ATOM 756 N N . PRO A 1 94 ? -18.394 19.136 19.830 1.00 51.69 94 PRO A N 1
ATOM 757 C CA . PRO A 1 94 ? -18.778 20.474 19.380 1.00 51.69 94 PRO A CA 1
ATOM 758 C C . PRO A 1 94 ? -19.980 20.417 18.418 1.00 51.69 94 PRO A C 1
ATOM 760 O O . PRO A 1 94 ? -20.057 19.564 17.530 1.00 51.69 94 PRO A O 1
ATOM 763 N N . LYS A 1 95 ? -20.929 21.356 18.557 1.00 44.28 95 LYS A N 1
ATOM 764 C CA . LYS A 1 95 ? -22.108 21.434 17.675 1.00 44.28 95 LYS A CA 1
ATOM 765 C C . LYS A 1 95 ? -21.690 21.636 16.214 1.00 44.28 95 LYS A C 1
ATOM 767 O O . LYS A 1 95 ? -21.056 22.636 15.879 1.00 44.28 95 LYS A O 1
ATOM 772 N N . ARG A 1 96 ? -22.122 20.716 15.341 1.00 46.22 96 ARG A N 1
ATOM 773 C CA . ARG A 1 96 ? -21.908 20.771 13.885 1.00 46.22 96 ARG A CA 1
ATOM 774 C C . ARG A 1 96 ? -22.337 22.132 13.326 1.00 46.22 96 ARG A C 1
ATOM 776 O O . ARG A 1 96 ? -23.515 22.477 13.363 1.00 46.22 96 ARG A O 1
ATOM 783 N N . SER A 1 97 ? -21.387 22.872 12.765 1.00 39.78 97 SER A N 1
ATOM 784 C CA . SER A 1 97 ? -21.634 24.103 12.013 1.00 39.78 97 SER A CA 1
ATOM 785 C C . SER A 1 97 ? -20.689 24.178 10.810 1.00 39.78 97 SER A C 1
ATOM 787 O O . SER A 1 97 ? -19.661 23.512 10.819 1.00 39.78 97 SER A O 1
ATOM 789 N N . SER A 1 98 ? -21.093 24.942 9.786 1.00 47.59 98 SER A N 1
ATOM 790 C CA . SER A 1 98 ? -20.379 25.390 8.569 1.00 47.59 98 SER A CA 1
ATOM 791 C C . SER A 1 98 ? -19.140 24.618 8.065 1.00 47.59 98 SER A C 1
ATOM 793 O O . SER A 1 98 ? -18.170 24.386 8.777 1.00 47.59 98 SER A O 1
ATOM 795 N N . MET A 1 99 ? -19.079 24.387 6.751 1.00 51.06 99 MET A N 1
ATOM 796 C CA . MET A 1 99 ? -17.964 23.731 6.046 1.00 51.06 99 MET A CA 1
ATOM 797 C C . MET A 1 99 ? -16.567 24.313 6.369 1.00 51.06 99 MET A C 1
ATOM 799 O O . MET A 1 99 ? -15.598 23.562 6.454 1.00 51.06 99 MET A O 1
ATOM 803 N N . GLY A 1 100 ? -16.458 25.623 6.633 1.00 57.88 100 GLY A N 1
ATOM 804 C CA . GLY A 1 100 ? -15.205 26.263 7.072 1.00 57.88 100 GLY A CA 1
ATOM 805 C C . GLY A 1 100 ? -14.840 26.042 8.551 1.00 57.88 100 GLY A C 1
ATOM 806 O O . GLY A 1 100 ? -13.672 26.155 8.917 1.00 57.88 100 GLY A O 1
ATOM 807 N N . SER A 1 101 ? -15.812 25.699 9.402 1.00 59.00 101 SER A N 1
ATOM 808 C CA . SER A 1 101 ? -15.578 25.268 10.788 1.00 59.00 101 SER A CA 1
ATOM 809 C C . SER A 1 101 ? -15.124 23.811 10.856 1.00 59.00 101 SER A C 1
ATOM 811 O O . SER A 1 101 ? -14.328 23.485 11.731 1.00 59.00 101 SER A O 1
ATOM 813 N N . LEU A 1 102 ? -15.582 22.952 9.935 1.00 64.31 102 LEU A N 1
ATOM 814 C CA . LEU A 1 102 ? -15.182 21.539 9.891 1.00 64.31 102 LEU A CA 1
ATOM 815 C C . LEU A 1 102 ? -13.675 21.373 9.658 1.00 64.31 102 LEU A C 1
ATOM 817 O O . LEU A 1 102 ? -13.035 20.581 10.337 1.00 64.31 102 LEU A O 1
ATOM 821 N N . LEU A 1 103 ? -13.078 22.152 8.748 1.00 68.44 103 LEU A N 1
ATOM 822 C CA . LEU A 1 103 ? -11.624 22.110 8.531 1.00 68.44 103 LEU A CA 1
ATOM 823 C C . LEU A 1 103 ? -10.829 22.552 9.767 1.00 68.44 103 LEU A C 1
ATOM 825 O O . LEU A 1 103 ? -9.752 22.013 10.009 1.00 68.44 103 LEU A O 1
ATOM 829 N N . LYS A 1 104 ? -11.355 23.485 10.573 1.00 71.00 104 LYS A N 1
ATOM 830 C CA . LYS A 1 104 ? -10.734 23.839 11.856 1.00 71.00 104 LYS A CA 1
ATOM 831 C C . LYS A 1 104 ? -10.877 22.725 12.886 1.00 71.00 104 LYS A C 1
ATOM 833 O O . LYS A 1 104 ? -9.863 22.346 13.457 1.00 71.00 104 LYS A O 1
ATOM 838 N N . SER A 1 105 ? -12.074 22.152 13.062 1.00 70.00 105 SER A N 1
ATOM 839 C CA . SER A 1 105 ? -12.251 21.045 14.008 1.00 70.00 105 SER A CA 1
ATOM 840 C C . SER A 1 105 ? -11.385 19.843 13.634 1.00 70.00 105 SER A C 1
ATOM 842 O O . SER A 1 105 ? -10.693 19.341 14.500 1.00 70.00 105 SER A O 1
ATOM 844 N N . PHE A 1 106 ? -11.283 19.465 12.352 1.00 73.00 106 PHE A N 1
ATOM 845 C CA . PHE A 1 106 ? -10.371 18.392 11.929 1.00 73.00 106 PHE A CA 1
ATOM 846 C C . PHE A 1 106 ? -8.898 18.665 12.283 1.00 73.00 106 PHE A C 1
ATOM 848 O O . PHE A 1 106 ? -8.185 17.739 12.666 1.00 73.00 106 PHE A O 1
ATOM 855 N N . VAL A 1 107 ? -8.425 19.913 12.174 1.00 78.19 107 VAL A N 1
ATOM 856 C CA . VAL A 1 107 ? -7.053 20.270 12.578 1.00 78.19 107 VAL A CA 1
ATOM 857 C C . VAL A 1 107 ? -6.903 20.240 14.101 1.00 78.19 107 VAL A C 1
ATOM 859 O O . VAL A 1 107 ? -5.928 19.671 14.589 1.00 78.19 107 VAL A O 1
ATOM 862 N N . ASP A 1 108 ? -7.862 20.783 14.853 1.00 77.50 108 ASP A N 1
ATOM 863 C CA . ASP A 1 108 ? -7.850 20.749 16.320 1.00 77.50 108 ASP A CA 1
ATOM 864 C C . ASP A 1 108 ? -7.933 19.303 16.856 1.00 77.50 108 ASP A C 1
ATOM 866 O O . ASP A 1 108 ? -7.159 18.936 17.740 1.00 77.50 108 ASP A O 1
ATOM 870 N N . ASP A 1 109 ? -8.773 18.446 16.268 1.00 76.56 109 ASP A N 1
ATOM 871 C CA . ASP A 1 109 ? -8.919 17.020 16.592 1.00 76.56 109 ASP A CA 1
ATOM 872 C C . ASP A 1 109 ? -7.610 16.249 16.340 1.00 76.56 109 ASP A C 1
ATOM 874 O O . ASP A 1 109 ? -7.148 15.492 17.198 1.00 76.56 109 ASP A O 1
ATOM 878 N N . VAL A 1 110 ? -6.950 16.482 15.196 1.00 78.00 110 VAL A N 1
ATOM 879 C CA . VAL A 1 110 ? -5.628 15.903 14.889 1.00 78.00 110 VAL A CA 1
ATOM 880 C C . VAL A 1 110 ? -4.559 16.413 15.861 1.00 78.00 110 VAL A C 1
ATOM 882 O O . VAL A 1 110 ? -3.723 15.633 16.325 1.00 78.00 110 VAL A O 1
ATOM 885 N N . VAL A 1 111 ? -4.590 17.694 16.237 1.00 79.00 111 VAL A N 1
ATOM 886 C CA . VAL A 1 111 ? -3.679 18.257 17.246 1.00 79.00 111 VAL A CA 1
ATOM 887 C C . VAL A 1 111 ? -3.927 17.634 18.625 1.00 79.00 111 VAL A C 1
ATOM 889 O O . VAL A 1 111 ? -2.963 17.285 19.305 1.00 79.00 111 VAL A O 1
ATOM 892 N N . ILE A 1 112 ? -5.180 17.416 19.035 1.00 76.94 112 ILE A N 1
ATOM 893 C CA . ILE A 1 112 ? -5.548 16.734 20.291 1.00 76.94 112 ILE A CA 1
ATOM 894 C C . ILE A 1 112 ? -5.060 15.274 20.292 1.00 76.94 112 ILE A C 1
ATOM 896 O O . ILE A 1 112 ? -4.471 14.814 21.281 1.00 76.94 112 ILE A O 1
ATOM 900 N N . LEU A 1 113 ? -5.227 14.568 19.170 1.00 77.19 113 LEU A N 1
ATOM 901 C CA . LEU A 1 113 ? -4.769 13.191 18.974 1.00 77.19 113 LEU A CA 1
ATOM 902 C C . LEU A 1 113 ? -3.237 13.068 19.094 1.00 77.19 113 LEU A C 1
ATOM 904 O O . LEU A 1 113 ? -2.734 12.160 19.758 1.00 77.19 113 LEU A O 1
ATOM 908 N N . LEU A 1 114 ? -2.489 14.016 18.516 1.00 76.31 114 LEU A N 1
ATOM 909 C CA . LEU A 1 114 ? -1.020 14.080 18.586 1.00 76.31 114 LEU A CA 1
ATOM 910 C C . LEU A 1 114 ? -0.484 14.596 19.937 1.00 76.31 114 LEU A C 1
ATOM 912 O O . LEU A 1 114 ? 0.633 14.244 20.340 1.00 76.31 114 LEU A O 1
ATOM 916 N N . LYS A 1 115 ? -1.265 15.419 20.648 1.00 80.94 115 LYS A N 1
ATOM 917 C CA . LYS A 1 115 ? -0.931 15.972 21.971 1.00 80.94 115 LYS A CA 1
ATOM 918 C C . LYS A 1 115 ? -0.952 14.904 23.066 1.00 80.94 115 LYS A C 1
ATOM 920 O O . LYS A 1 115 ? -0.162 14.987 24.004 1.00 80.94 115 LYS A O 1
ATOM 925 N N . THR A 1 116 ? -1.805 13.887 22.940 1.00 86.25 116 THR A N 1
ATOM 926 C CA . THR A 1 116 ? -1.908 12.808 23.933 1.00 86.25 116 THR A CA 1
ATOM 927 C C . THR A 1 116 ? -0.912 11.683 23.615 1.00 86.25 116 THR A C 1
ATOM 929 O O . THR A 1 116 ? -1.107 10.963 22.635 1.00 86.25 116 THR A O 1
ATOM 932 N N . PRO A 1 117 ? 0.147 11.460 24.424 1.00 82.69 117 PRO A N 1
ATOM 933 C CA . PRO A 1 117 ? 1.282 10.622 24.019 1.00 82.69 117 PRO A CA 1
ATOM 934 C C . PRO A 1 117 ? 0.903 9.159 23.752 1.00 82.69 117 PRO A C 1
ATOM 936 O O . PRO A 1 117 ? 1.436 8.558 22.823 1.00 82.69 117 PRO A O 1
ATOM 939 N N . ARG A 1 118 ? -0.052 8.595 24.509 1.00 87.06 118 ARG A N 1
ATOM 940 C CA . ARG A 1 118 ? -0.528 7.216 24.308 1.00 87.06 118 ARG A CA 1
ATOM 941 C C . ARG A 1 118 ? -1.292 7.050 22.990 1.00 87.06 118 ARG A C 1
ATOM 943 O O . ARG A 1 118 ? -1.028 6.092 22.268 1.00 87.06 118 ARG A O 1
ATOM 950 N N . LEU A 1 119 ? -2.193 7.981 22.656 1.00 85.06 119 LEU A N 1
ATOM 951 C CA . LEU A 1 119 ? -2.939 7.931 21.393 1.00 85.06 119 LEU A CA 1
ATOM 952 C C . LEU A 1 119 ? -2.020 8.206 20.201 1.00 85.06 119 LEU A C 1
ATOM 954 O O . LEU A 1 119 ? -2.120 7.490 19.207 1.00 85.06 119 LEU A O 1
ATOM 958 N N . ARG A 1 120 ? -1.073 9.149 20.314 1.00 86.44 120 ARG A N 1
ATOM 959 C CA . ARG A 1 120 ? -0.057 9.392 19.280 1.00 86.44 120 ARG A CA 1
ATOM 960 C C . ARG A 1 120 ? 0.720 8.121 18.935 1.00 86.44 120 ARG A C 1
ATOM 962 O O . ARG A 1 120 ? 0.833 7.797 17.758 1.00 86.44 120 ARG A O 1
ATOM 969 N N . THR A 1 121 ? 1.225 7.389 19.930 1.00 88.44 121 THR A N 1
ATOM 970 C CA . THR A 1 121 ? 1.977 6.144 19.692 1.00 88.44 121 THR A CA 1
ATOM 971 C C . THR A 1 121 ? 1.121 5.083 18.997 1.00 88.44 121 THR A C 1
ATOM 973 O O . THR A 1 121 ? 1.557 4.523 17.997 1.00 88.44 121 THR A O 1
ATOM 976 N N . ILE A 1 122 ? -0.114 4.853 19.460 1.00 89.06 122 ILE A N 1
ATOM 977 C CA . ILE A 1 122 ? -1.044 3.898 18.828 1.00 89.06 122 ILE A CA 1
ATOM 978 C C . ILE A 1 122 ? -1.344 4.307 17.375 1.00 89.06 122 ILE A C 1
ATOM 980 O O . ILE A 1 122 ? -1.273 3.480 16.470 1.00 89.06 122 ILE A O 1
ATOM 984 N N . THR A 1 123 ? -1.618 5.592 17.144 1.00 89.19 123 THR A N 1
ATOM 985 C CA . THR A 1 123 ? -1.939 6.151 15.822 1.00 89.19 123 THR A CA 1
ATOM 986 C C . THR A 1 123 ? -0.772 5.993 14.845 1.00 89.19 123 THR A C 1
ATOM 988 O O . THR A 1 123 ? -0.966 5.515 13.730 1.00 89.19 123 THR A O 1
ATOM 991 N N . LEU A 1 124 ? 0.453 6.334 15.265 1.00 90.31 124 LEU A N 1
ATOM 992 C CA . LEU A 1 124 ? 1.656 6.184 14.439 1.00 90.31 124 LEU A CA 1
ATOM 993 C C . LEU A 1 124 ? 1.950 4.717 14.098 1.00 90.31 124 LEU A C 1
ATOM 995 O O . LEU A 1 124 ? 2.309 4.430 12.960 1.00 90.31 124 LEU A O 1
ATOM 999 N N . ILE A 1 125 ? 1.757 3.790 15.044 1.00 90.69 125 ILE A N 1
ATOM 1000 C CA . ILE A 1 125 ? 1.922 2.349 14.797 1.00 90.69 125 ILE A CA 1
ATOM 1001 C C . ILE A 1 125 ? 0.905 1.856 13.758 1.00 90.69 125 ILE A C 1
ATOM 1003 O O . ILE A 1 125 ? 1.290 1.152 12.829 1.00 90.69 125 ILE A O 1
ATOM 1007 N N . ILE A 1 126 ? -0.366 2.260 13.863 1.00 90.25 126 ILE A N 1
ATOM 1008 C CA . ILE A 1 126 ? -1.411 1.872 12.901 1.00 90.25 126 ILE A CA 1
ATOM 1009 C C . ILE A 1 126 ? -1.103 2.413 11.496 1.00 90.25 126 ILE A C 1
ATOM 1011 O O . ILE A 1 126 ? -1.168 1.651 10.534 1.00 90.25 126 ILE A O 1
ATOM 1015 N N . TYR A 1 127 ? -0.710 3.686 11.361 1.00 92.12 127 TYR A N 1
ATOM 1016 C CA . TYR A 1 127 ? -0.335 4.244 10.054 1.00 92.12 127 TYR A CA 1
ATOM 1017 C C . TYR A 1 127 ? 0.934 3.607 9.472 1.00 92.12 127 TYR A C 1
ATOM 1019 O O . TYR A 1 127 ? 0.986 3.362 8.270 1.00 92.12 127 TYR A O 1
ATOM 1027 N N . PHE A 1 128 ? 1.936 3.291 10.298 1.00 92.88 128 PHE A N 1
ATOM 1028 C CA . PHE A 1 128 ? 3.132 2.577 9.846 1.00 92.88 128 PHE A CA 1
ATOM 1029 C C . PHE A 1 128 ? 2.786 1.174 9.323 1.00 92.88 128 PHE A C 1
ATOM 1031 O O . PHE A 1 128 ? 3.181 0.819 8.215 1.00 92.88 128 PHE A O 1
ATOM 1038 N N . ILE A 1 129 ? 1.982 0.414 10.075 1.00 91.19 129 ILE A N 1
ATOM 1039 C CA . ILE A 1 129 ? 1.473 -0.901 9.658 1.00 91.19 129 ILE A CA 1
ATOM 1040 C C . ILE A 1 129 ? 0.691 -0.789 8.342 1.00 91.19 129 ILE A C 1
ATOM 1042 O O . ILE A 1 129 ? 0.921 -1.584 7.434 1.00 91.19 129 ILE A O 1
ATOM 1046 N N . TYR A 1 130 ? -0.180 0.214 8.203 1.00 92.81 130 TYR A N 1
ATOM 1047 C CA . TYR A 1 130 ? -0.945 0.447 6.975 1.00 92.81 130 TYR A CA 1
ATOM 1048 C C . TYR A 1 130 ? -0.042 0.714 5.760 1.00 92.81 130 TYR A C 1
ATOM 1050 O O . T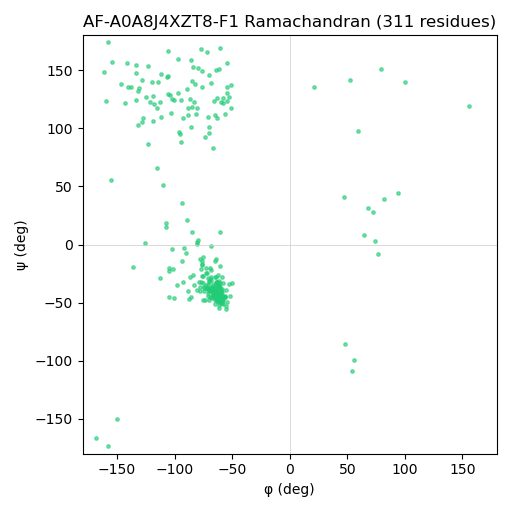YR A 1 130 ? -0.260 0.128 4.703 1.00 92.81 130 TYR A O 1
ATOM 1058 N N . ILE A 1 131 ? 1.002 1.540 5.908 1.00 93.69 131 ILE A N 1
ATOM 1059 C CA . ILE A 1 131 ? 1.971 1.819 4.833 1.00 93.69 131 ILE A CA 1
ATOM 1060 C C . ILE A 1 131 ? 2.727 0.545 4.428 1.00 93.69 131 ILE A C 1
ATOM 1062 O O . ILE A 1 131 ? 2.863 0.278 3.236 1.00 93.69 131 ILE A O 1
ATOM 1066 N N . VAL A 1 132 ? 3.175 -0.264 5.395 1.00 91.25 132 VAL A N 1
ATOM 1067 C CA . VAL A 1 132 ? 3.872 -1.535 5.123 1.00 91.25 132 VAL A CA 1
ATOM 1068 C C . VAL A 1 132 ? 2.955 -2.530 4.404 1.00 91.25 132 VAL A C 1
ATOM 1070 O O . VAL A 1 132 ? 3.356 -3.107 3.395 1.00 91.25 132 VAL A O 1
ATOM 1073 N N . VAL A 1 133 ? 1.712 -2.701 4.869 1.00 90.94 133 VAL A N 1
ATOM 1074 C CA . VAL A 1 133 ? 0.730 -3.594 4.229 1.00 90.94 133 VAL A CA 1
ATOM 1075 C C . VAL A 1 133 ? 0.388 -3.119 2.817 1.00 90.94 133 VAL A C 1
ATOM 1077 O O . VAL A 1 133 ? 0.390 -3.933 1.899 1.00 90.94 133 VAL A O 1
ATOM 1080 N N . ALA A 1 134 ? 0.167 -1.817 2.613 1.00 90.00 134 ALA A N 1
ATOM 1081 C CA . ALA A 1 134 ? -0.094 -1.257 1.288 1.00 90.00 134 ALA A CA 1
ATOM 1082 C C . ALA A 1 134 ? 1.095 -1.465 0.333 1.00 90.00 134 ALA A C 1
ATOM 1084 O O . ALA A 1 134 ? 0.895 -1.869 -0.810 1.00 90.00 134 ALA A O 1
ATOM 1085 N N . MET A 1 135 ? 2.331 -1.249 0.797 1.00 88.44 135 MET A N 1
ATOM 1086 C CA . MET A 1 135 ? 3.535 -1.469 -0.012 1.00 88.44 135 MET A CA 1
ATOM 1087 C C . MET A 1 135 ? 3.682 -2.938 -0.438 1.00 88.44 135 MET A C 1
ATOM 1089 O O . MET A 1 135 ? 3.980 -3.200 -1.601 1.00 88.44 135 MET A O 1
ATOM 1093 N N . VAL A 1 136 ? 3.434 -3.891 0.468 1.00 88.31 136 VAL A N 1
ATOM 1094 C CA . VAL A 1 136 ? 3.470 -5.328 0.145 1.00 88.31 136 VAL A CA 1
ATOM 1095 C C . VAL A 1 136 ? 2.330 -5.713 -0.804 1.00 88.31 136 VAL A C 1
ATOM 1097 O O . VAL A 1 136 ? 2.581 -6.378 -1.805 1.00 88.31 136 VAL A O 1
ATOM 1100 N N . TYR A 1 137 ? 1.101 -5.254 -0.545 1.00 87.31 137 TYR A N 1
ATOM 1101 C CA . TYR A 1 137 ? -0.068 -5.535 -1.385 1.00 87.31 137 TYR A CA 1
ATOM 1102 C C . TYR A 1 137 ? 0.110 -5.027 -2.823 1.00 87.31 137 TYR A C 1
ATOM 1104 O O . TYR A 1 137 ? -0.058 -5.791 -3.775 1.00 87.31 137 TYR A O 1
ATOM 1112 N N . TYR A 1 138 ? 0.511 -3.763 -3.005 1.00 85.25 138 TYR A N 1
ATOM 1113 C CA . TYR A 1 138 ? 0.735 -3.213 -4.344 1.00 85.25 138 TYR A CA 1
ATOM 1114 C C . TYR A 1 138 ? 1.984 -3.808 -5.005 1.00 85.25 138 TYR A C 1
ATOM 1116 O O . TYR A 1 138 ? 1.963 -4.052 -6.207 1.00 85.25 138 TYR A O 1
ATOM 1124 N N . GLY A 1 139 ? 3.037 -4.117 -4.241 1.00 84.00 139 GLY A N 1
ATOM 1125 C CA . GLY A 1 139 ? 4.228 -4.801 -4.755 1.00 84.00 139 GLY A CA 1
ATOM 1126 C C . GLY A 1 139 ? 3.907 -6.182 -5.337 1.00 84.00 139 GLY A C 1
ATOM 1127 O O . GLY A 1 139 ? 4.280 -6.471 -6.471 1.00 84.00 139 GLY A O 1
ATOM 1128 N N . LEU A 1 140 ? 3.140 -7.000 -4.608 1.00 80.75 140 LEU A N 1
ATOM 1129 C CA . LEU A 1 140 ? 2.635 -8.291 -5.095 1.00 80.75 140 LEU A CA 1
ATOM 1130 C C . LEU A 1 140 ? 1.625 -8.136 -6.245 1.00 80.75 140 LEU A C 1
ATOM 1132 O O . LEU A 1 140 ? 1.617 -8.955 -7.160 1.00 80.75 140 LEU A O 1
ATOM 1136 N N . SER A 1 141 ? 0.802 -7.082 -6.246 1.00 82.31 141 SER A N 1
ATOM 1137 C CA . SER A 1 141 ? -0.120 -6.801 -7.360 1.00 82.31 141 SER A CA 1
ATOM 1138 C C . SER A 1 141 ? 0.626 -6.481 -8.660 1.00 82.31 141 SER A C 1
ATOM 1140 O O . SER A 1 141 ? 0.254 -6.990 -9.712 1.00 82.31 141 SER A O 1
ATOM 1142 N N . PHE A 1 142 ? 1.698 -5.681 -8.603 1.00 75.38 142 PHE A N 1
ATOM 1143 C CA . PHE A 1 142 ? 2.503 -5.358 -9.786 1.00 75.38 142 PHE A CA 1
ATOM 1144 C C . PHE A 1 142 ? 3.400 -6.520 -10.223 1.00 75.38 142 PHE A C 1
ATOM 1146 O O . PHE A 1 142 ? 3.556 -6.746 -11.420 1.00 75.38 142 PHE A O 1
ATOM 1153 N N . SER A 1 143 ? 3.959 -7.287 -9.281 1.00 72.31 143 SER A N 1
ATOM 1154 C CA . SER A 1 143 ? 4.787 -8.452 -9.615 1.00 72.31 143 SER A CA 1
ATOM 1155 C C . SER A 1 143 ? 3.976 -9.641 -10.146 1.00 72.31 143 SER A C 1
ATOM 1157 O O . SER A 1 143 ? 4.532 -10.498 -10.826 1.00 72.31 143 SER A O 1
ATOM 1159 N N . GLY A 1 144 ? 2.666 -9.703 -9.883 1.00 68.69 144 GLY A N 1
ATOM 1160 C CA . GLY A 1 144 ? 1.801 -10.776 -10.385 1.00 68.69 144 GLY A CA 1
ATOM 1161 C C . GLY A 1 144 ? 1.788 -10.906 -11.908 1.00 68.69 144 GLY A C 1
ATOM 1162 O O . GLY A 1 144 ? 1.736 -12.014 -12.429 1.00 68.69 144 GLY A O 1
ATOM 1163 N N . ALA A 1 145 ? 1.922 -9.778 -12.611 1.00 61.12 145 ALA A N 1
ATOM 1164 C CA . ALA A 1 145 ? 1.972 -9.707 -14.070 1.00 61.12 145 ALA A CA 1
ATOM 1165 C C . ALA A 1 145 ? 3.346 -10.068 -14.682 1.00 61.12 145 ALA A C 1
ATOM 1167 O O . ALA A 1 145 ? 3.517 -9.923 -15.889 1.00 61.12 145 ALA A O 1
ATOM 1168 N N . SER A 1 146 ? 4.333 -10.488 -13.877 1.00 62.50 146 SER A N 1
ATOM 1169 C CA . SER A 1 146 ? 5.570 -11.127 -14.370 1.00 62.50 146 SER A CA 1
ATOM 1170 C C . SER A 1 146 ? 5.681 -12.601 -13.973 1.00 62.50 146 SER A C 1
ATOM 1172 O O . SER A 1 146 ? 6.280 -13.374 -14.705 1.00 62.50 146 SER A O 1
ATOM 1174 N N . ILE A 1 147 ? 5.084 -12.988 -12.839 1.00 65.06 147 ILE A N 1
ATOM 1175 C CA . ILE A 1 147 ? 5.190 -14.332 -12.237 1.00 65.06 147 ILE A CA 1
ATOM 1176 C C . ILE A 1 147 ? 4.300 -15.381 -12.943 1.00 65.06 147 ILE A C 1
ATOM 1178 O O . ILE A 1 147 ? 4.428 -16.580 -12.686 1.00 65.06 147 ILE A O 1
ATOM 1182 N N . SER A 1 148 ? 3.365 -14.967 -13.804 1.00 66.38 148 SER A N 1
ATOM 1183 C CA . SER A 1 148 ? 2.426 -15.876 -14.472 1.00 66.38 148 SER A CA 1
ATOM 1184 C C . SER A 1 148 ? 2.226 -15.527 -15.944 1.00 66.38 148 SER A C 1
ATOM 1186 O O . SER A 1 148 ? 1.988 -14.367 -16.271 1.00 66.38 148 SER A O 1
ATOM 1188 N N . ASP A 1 149 ? 2.238 -16.555 -16.802 1.00 67.25 149 ASP A N 1
ATOM 1189 C CA . ASP A 1 149 ? 1.912 -16.455 -18.235 1.00 67.25 149 ASP A CA 1
ATOM 1190 C C . ASP A 1 149 ? 0.473 -15.952 -18.497 1.00 67.25 149 ASP A C 1
ATOM 1192 O O . ASP A 1 149 ? 0.169 -15.514 -19.604 1.00 67.25 149 ASP A O 1
ATOM 1196 N N . ASP A 1 150 ? -0.415 -16.023 -17.495 1.00 79.56 150 ASP A N 1
ATOM 1197 C CA . ASP A 1 150 ? -1.805 -15.557 -17.549 1.00 79.56 150 ASP A CA 1
ATOM 1198 C C . ASP A 1 150 ? -2.100 -14.605 -16.360 1.00 79.56 150 ASP A C 1
ATOM 1200 O O . ASP A 1 150 ? -2.203 -15.049 -15.205 1.00 79.56 150 ASP A O 1
ATOM 1204 N N . PRO A 1 151 ? -2.272 -13.288 -16.604 1.00 79.62 151 PRO A N 1
ATOM 1205 C CA . PRO A 1 151 ? -2.535 -12.315 -15.546 1.00 79.62 151 PRO A CA 1
ATOM 1206 C C . PRO A 1 151 ? -3.957 -12.420 -14.965 1.00 79.62 151 PRO A C 1
ATOM 1208 O O . PRO A 1 151 ? -4.179 -12.035 -13.811 1.00 79.62 151 PRO A O 1
ATOM 1211 N N . TYR A 1 152 ? -4.923 -12.956 -15.717 1.00 84.69 152 TYR A N 1
ATOM 1212 C CA . TYR A 1 152 ? -6.293 -13.169 -15.247 1.00 84.69 152 TYR A CA 1
ATOM 1213 C C . TYR A 1 152 ? -6.351 -14.361 -14.288 1.00 84.69 152 TYR A C 1
ATOM 1215 O O . TYR A 1 152 ? -6.999 -14.277 -13.240 1.00 84.69 152 TYR A O 1
ATOM 1223 N N . LEU A 1 153 ? -5.617 -15.437 -14.587 1.00 83.62 153 LEU A N 1
ATOM 1224 C CA . LEU A 1 153 ? -5.462 -16.585 -13.694 1.00 83.62 153 LEU A CA 1
ATOM 1225 C C . LEU A 1 153 ? -4.820 -16.171 -12.363 1.00 83.62 153 LEU A C 1
ATOM 1227 O O . LEU A 1 153 ? -5.326 -16.552 -11.304 1.00 83.62 153 LEU A O 1
ATOM 1231 N N . TYR A 1 154 ? -3.767 -15.342 -12.395 1.00 84.75 154 TYR A N 1
ATOM 1232 C CA . TYR A 1 154 ? -3.167 -14.779 -11.179 1.00 84.75 154 TYR A CA 1
ATOM 1233 C C . TYR A 1 154 ? -4.184 -13.977 -10.353 1.00 84.75 154 TYR A C 1
ATOM 1235 O O . TYR A 1 154 ? -4.310 -14.194 -9.146 1.00 84.75 154 TYR A O 1
ATOM 1243 N N . LEU A 1 155 ? -4.953 -13.087 -10.992 1.00 84.56 155 LEU A N 1
ATOM 1244 C CA . LEU A 1 155 ? -5.962 -12.266 -10.317 1.00 84.56 155 LEU A CA 1
ATOM 1245 C C . LEU A 1 155 ? -7.057 -13.119 -9.650 1.00 84.56 155 LEU A C 1
ATOM 1247 O O . LEU A 1 155 ? -7.423 -12.867 -8.500 1.00 84.56 155 LEU A O 1
ATOM 1251 N N . VAL A 1 156 ? -7.548 -14.153 -10.343 1.00 88.56 156 VAL A N 1
ATOM 1252 C CA . VAL A 1 156 ? -8.560 -15.084 -9.815 1.00 88.56 156 VAL A CA 1
ATOM 1253 C C . VAL A 1 156 ? -8.009 -15.906 -8.647 1.00 88.56 156 VAL A C 1
ATOM 1255 O O . VAL A 1 156 ? -8.691 -16.044 -7.631 1.00 88.56 156 VAL A O 1
ATOM 1258 N N . LEU A 1 157 ? -6.779 -16.420 -8.748 1.00 85.38 157 LEU A N 1
ATOM 1259 C CA . LEU A 1 157 ? -6.133 -17.174 -7.666 1.00 85.38 157 LEU A CA 1
ATOM 1260 C C . LEU A 1 157 ? -5.853 -16.299 -6.436 1.00 85.38 157 LEU A C 1
ATOM 1262 O O . LEU A 1 157 ? -6.083 -16.746 -5.312 1.00 85.38 157 LEU A O 1
ATOM 1266 N N . SER A 1 158 ? -5.421 -15.052 -6.643 1.00 85.12 158 SER A N 1
ATOM 1267 C CA . SER A 1 158 ? -5.188 -14.076 -5.574 1.00 85.12 158 SER A CA 1
ATOM 1268 C C . SER A 1 158 ? -6.482 -13.775 -4.805 1.00 85.12 158 SER A C 1
ATOM 1270 O O . SER A 1 158 ? -6.562 -14.028 -3.602 1.00 85.12 158 SER A O 1
ATOM 1272 N N . GLY A 1 159 ? -7.550 -13.367 -5.504 1.00 87.88 159 GLY A N 1
ATOM 1273 C CA . GLY A 1 159 ? -8.849 -13.096 -4.874 1.00 87.88 159 GLY A CA 1
ATOM 1274 C C . GLY A 1 159 ? -9.478 -14.328 -4.206 1.00 87.88 159 GLY A C 1
ATOM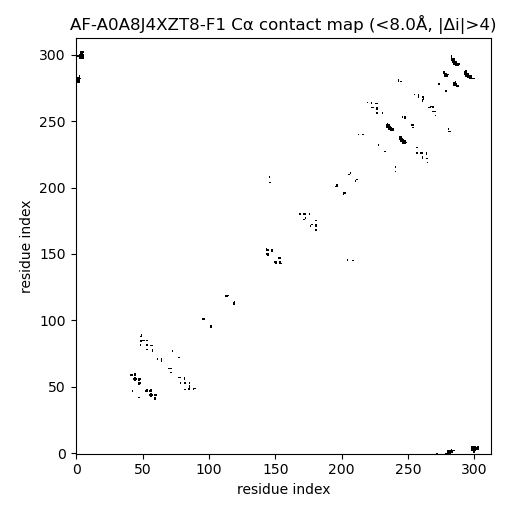 1275 O O . GLY A 1 159 ? -10.114 -14.215 -3.156 1.00 87.88 159 GLY A O 1
ATOM 1276 N N . LEU A 1 160 ? -9.259 -15.529 -4.756 1.00 91.12 160 LEU A N 1
ATOM 1277 C CA . LEU A 1 160 ? -9.697 -16.783 -4.136 1.00 91.12 160 LEU A CA 1
ATOM 1278 C C . LEU A 1 160 ? -8.910 -17.120 -2.856 1.00 91.12 160 LEU A C 1
ATOM 1280 O O . LEU A 1 160 ? -9.470 -17.749 -1.959 1.00 91.12 160 LEU A O 1
ATOM 1284 N N . MET A 1 161 ? -7.645 -16.699 -2.744 1.00 89.44 161 MET A N 1
ATOM 1285 C CA . MET A 1 161 ? -6.819 -16.871 -1.543 1.00 89.44 161 MET A CA 1
ATOM 1286 C C . MET A 1 161 ? -7.170 -15.869 -0.429 1.00 89.44 161 MET A C 1
ATOM 1288 O O . MET A 1 161 ? -7.091 -16.223 0.751 1.00 89.44 161 MET A O 1
ATOM 1292 N N . GLU A 1 162 ? -7.595 -14.648 -0.763 1.00 88.81 162 GLU A N 1
ATOM 1293 C CA . GLU A 1 162 ? -7.973 -13.635 0.235 1.00 88.81 162 GLU A CA 1
ATOM 1294 C C . GLU A 1 162 ? -9.173 -14.066 1.095 1.00 88.81 162 GLU A C 1
ATOM 1296 O O . GLU A 1 162 ? -9.158 -13.897 2.316 1.00 88.81 162 GLU A O 1
ATOM 1301 N N . LEU A 1 163 ? -10.188 -14.693 0.490 1.00 89.88 163 LEU A N 1
ATOM 1302 C CA . LEU A 1 163 ? -11.403 -15.141 1.185 1.00 89.88 163 LEU A CA 1
ATOM 1303 C C . LEU A 1 163 ? -11.126 -16.069 2.395 1.00 89.88 163 LEU A C 1
ATOM 1305 O O . LEU A 1 163 ? -11.548 -15.729 3.507 1.00 89.88 163 LEU A O 1
ATOM 1309 N N . PRO A 1 164 ? -10.410 -17.209 2.263 1.00 90.31 164 PRO A N 1
ATOM 1310 C CA . PRO A 1 164 ? -10.037 -18.031 3.410 1.00 90.31 164 PRO A CA 1
ATOM 1311 C C . PRO A 1 164 ? -9.008 -17.342 4.316 1.00 90.31 164 PRO A C 1
ATOM 1313 O O . PRO A 1 164 ? -9.042 -17.568 5.526 1.00 90.31 164 PRO A O 1
ATOM 1316 N N . ALA A 1 165 ? -8.127 -16.481 3.786 1.00 88.12 165 ALA A N 1
ATOM 1317 C CA . ALA A 1 165 ? -7.168 -15.743 4.607 1.00 88.12 165 ALA A CA 1
ATOM 1318 C C . ALA A 1 165 ? -7.873 -14.818 5.616 1.00 88.12 165 ALA A C 1
ATOM 1320 O O . ALA A 1 165 ? -7.528 -14.836 6.801 1.00 88.12 165 ALA A O 1
ATOM 1321 N N . TYR A 1 166 ? -8.912 -14.085 5.198 1.00 88.81 166 TYR A N 1
ATOM 1322 C CA . TYR A 1 166 ? -9.707 -13.253 6.106 1.00 88.81 166 TYR A CA 1
ATOM 1323 C C . TYR A 1 166 ? -10.428 -14.082 7.177 1.00 88.81 166 TYR A C 1
ATOM 1325 O O . TYR A 1 166 ? -10.328 -13.748 8.361 1.00 88.81 166 TYR A O 1
ATOM 1333 N N . ILE A 1 167 ? -11.075 -15.193 6.805 1.00 89.44 167 ILE A N 1
ATOM 1334 C CA . ILE A 1 167 ? -11.759 -16.088 7.759 1.00 89.44 167 ILE A CA 1
ATOM 1335 C C . ILE A 1 167 ? -10.766 -16.628 8.803 1.00 89.44 167 ILE A C 1
ATOM 1337 O O . ILE A 1 167 ? -10.987 -16.485 10.009 1.00 89.44 167 ILE A O 1
ATOM 1341 N N . CYS A 1 168 ? -9.633 -17.174 8.354 1.00 86.44 168 CYS A N 1
ATOM 1342 C CA . CYS A 1 168 ? -8.582 -17.685 9.232 1.00 86.44 168 CYS A CA 1
ATOM 1343 C C . CYS A 1 168 ? -7.998 -16.591 10.139 1.00 86.44 168 CYS A C 1
ATOM 1345 O O . CYS A 1 168 ? -7.779 -16.842 11.324 1.00 86.44 168 CYS A O 1
ATOM 1347 N N . SER A 1 169 ? -7.794 -15.370 9.627 1.00 85.75 169 SER A N 1
ATOM 1348 C CA . SER A 1 169 ? -7.273 -14.246 10.419 1.00 85.75 169 SER A CA 1
ATOM 1349 C C . SER A 1 169 ? -8.175 -13.903 11.612 1.00 85.75 169 SER A C 1
ATOM 1351 O O . SER A 1 169 ? -7.672 -13.673 12.713 1.00 85.75 169 SER A O 1
ATOM 1353 N N . GLY A 1 170 ? -9.501 -13.964 11.432 1.00 84.56 170 GLY A N 1
ATOM 1354 C CA . GLY A 1 170 ? -10.475 -13.761 12.505 1.00 84.56 170 GLY A CA 1
ATOM 1355 C C . GLY A 1 170 ? -10.370 -14.830 13.595 1.00 84.56 170 GLY A C 1
ATOM 1356 O O . GLY A 1 170 ? -10.265 -14.499 14.777 1.00 84.56 170 GLY A O 1
ATOM 1357 N N . CYS A 1 171 ? -10.321 -16.107 13.205 1.00 85.19 171 CYS A N 1
ATOM 1358 C CA . CYS A 1 171 ? -10.182 -17.222 14.145 1.00 85.19 171 CYS A CA 1
ATOM 1359 C C . CYS A 1 171 ? -8.850 -17.181 14.919 1.00 85.19 171 CYS A C 1
ATOM 1361 O O . CYS A 1 171 ? -8.835 -17.379 16.135 1.00 85.19 171 CYS A O 1
ATOM 1363 N N . ILE A 1 172 ? -7.734 -16.881 14.244 1.00 86.88 172 ILE A N 1
ATOM 1364 C CA . ILE A 1 172 ? -6.409 -16.791 14.881 1.00 86.88 172 ILE A CA 1
ATOM 1365 C C . ILE A 1 172 ? -6.366 -15.607 15.861 1.00 86.88 172 ILE A C 1
ATOM 1367 O O . ILE A 1 172 ? -5.913 -15.775 16.994 1.00 86.88 172 ILE A O 1
ATOM 1371 N N . ALA A 1 173 ? -6.898 -14.440 15.479 1.00 86.06 173 ALA A N 1
ATOM 1372 C CA . ALA A 1 173 ? -6.943 -13.261 16.344 1.00 86.06 173 ALA A CA 1
ATOM 1373 C C . ALA A 1 173 ? -7.815 -13.462 17.599 1.00 86.06 173 ALA A C 1
ATOM 1375 O O . ALA A 1 173 ? -7.490 -12.911 18.654 1.00 86.06 173 ALA A O 1
ATOM 1376 N N . GLN A 1 174 ? -8.883 -14.266 17.509 1.00 85.75 174 GLN A N 1
ATOM 1377 C CA . GLN A 1 174 ? -9.700 -14.662 18.661 1.00 85.75 174 GLN A CA 1
ATOM 1378 C C . GLN A 1 174 ? -8.976 -15.640 19.600 1.00 85.75 174 GLN A C 1
ATOM 1380 O O . GLN A 1 174 ? -9.124 -15.522 20.813 1.00 85.75 174 GLN A O 1
ATOM 1385 N N . HIS A 1 175 ? -8.193 -16.588 19.070 1.00 84.75 175 HIS A N 1
ATOM 1386 C CA . HIS A 1 175 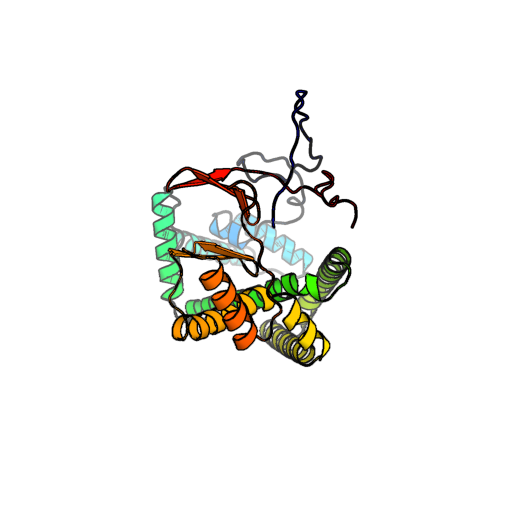? -7.580 -17.649 19.881 1.00 84.75 175 HIS A CA 1
ATOM 1387 C C . HIS A 1 175 ? -6.211 -17.270 20.477 1.00 84.75 175 HIS A C 1
ATOM 1389 O O . HIS A 1 175 ? -5.932 -17.588 21.630 1.00 84.75 175 HIS A O 1
ATOM 1395 N N . PHE A 1 176 ? -5.362 -16.568 19.718 1.00 79.19 176 PHE A N 1
ATOM 1396 C CA . PHE A 1 176 ? -4.001 -16.179 20.133 1.00 79.19 176 PHE A CA 1
ATOM 1397 C C . PHE A 1 176 ? -3.877 -14.713 20.578 1.00 79.19 176 PHE A C 1
ATOM 1399 O O . PHE A 1 176 ? -2.806 -14.283 21.014 1.00 79.19 176 PHE A O 1
ATOM 1406 N N . GLY A 1 177 ? -4.959 -13.940 20.475 1.00 83.06 177 GLY A N 1
ATOM 1407 C CA . GLY A 1 177 ? -4.969 -12.511 20.758 1.00 83.06 177 GLY A CA 1
ATOM 1408 C C . GLY A 1 177 ? -4.412 -11.662 19.609 1.00 83.06 177 GLY A C 1
ATOM 1409 O O . GLY A 1 177 ? -3.553 -12.074 18.824 1.00 83.06 177 GLY A O 1
ATOM 1410 N N . ARG A 1 178 ? -4.918 -10.428 19.514 1.00 81.88 178 ARG A N 1
ATOM 1411 C CA . ARG A 1 178 ? -4.713 -9.544 18.355 1.00 81.88 178 ARG A CA 1
ATOM 1412 C C . ARG A 1 178 ? -3.246 -9.187 18.087 1.00 81.88 178 ARG A C 1
ATOM 1414 O O . ARG A 1 178 ? -2.843 -9.127 16.932 1.00 81.88 178 ARG A O 1
ATOM 1421 N N . GLU A 1 179 ? -2.453 -8.940 19.128 1.00 85.31 179 GLU A N 1
ATOM 1422 C CA . GLU A 1 179 ? -1.066 -8.465 18.981 1.00 85.31 179 GLU A CA 1
ATOM 1423 C C . GLU A 1 179 ? -0.123 -9.590 18.529 1.00 85.31 179 GLU A C 1
ATOM 1425 O O . GLU A 1 179 ? 0.588 -9.435 17.536 1.00 85.31 179 GLU A O 1
ATOM 1430 N N . SER A 1 180 ? -0.195 -10.759 19.172 1.00 85.50 180 SER A N 1
ATOM 1431 C CA . SER A 1 180 ? 0.570 -11.954 18.790 1.00 85.50 180 SER A CA 1
ATOM 1432 C C . SER A 1 180 ? 0.229 -12.434 17.376 1.00 85.50 180 SER A C 1
ATOM 1434 O O . SER A 1 180 ? 1.133 -12.759 16.606 1.00 85.50 180 SER A O 1
ATOM 1436 N N . SER A 1 181 ? -1.059 -12.422 17.004 1.00 87.88 181 SER A N 1
ATOM 1437 C CA . SER A 1 181 ? -1.515 -12.776 15.653 1.00 87.88 181 SER A CA 1
ATOM 1438 C C . SER A 1 181 ? -0.906 -11.866 14.580 1.00 87.88 181 SER A C 1
ATOM 1440 O O . SER A 1 181 ? -0.469 -12.356 13.539 1.00 87.88 181 SER A O 1
ATOM 1442 N N . LEU A 1 182 ? -0.845 -10.552 14.829 1.00 87.06 182 LEU A N 1
ATOM 1443 C CA . LEU A 1 182 ? -0.236 -9.598 13.899 1.00 87.06 182 LEU A CA 1
ATOM 1444 C C . LEU A 1 182 ? 1.268 -9.861 13.749 1.00 87.06 182 LEU A C 1
ATOM 1446 O O . LEU A 1 182 ? 1.734 -10.051 12.626 1.00 87.06 182 LEU A O 1
ATOM 1450 N N . ILE A 1 183 ? 2.010 -9.955 14.860 1.00 89.44 183 ILE A N 1
ATOM 1451 C CA . ILE A 1 183 ? 3.465 -10.204 14.850 1.00 89.44 183 ILE A CA 1
ATOM 1452 C C . ILE A 1 183 ? 3.798 -11.493 14.085 1.00 89.44 183 ILE A C 1
ATOM 1454 O O . ILE A 1 183 ? 4.684 -11.491 13.232 1.00 89.44 183 ILE A O 1
ATOM 1458 N N . PHE A 1 184 ? 3.060 -12.578 14.334 1.00 90.50 184 PHE A N 1
ATOM 1459 C CA . PHE A 1 184 ? 3.269 -13.857 13.654 1.00 90.50 184 PHE A CA 1
ATOM 1460 C C . PHE A 1 184 ? 3.005 -13.764 12.142 1.00 90.50 184 PHE A C 1
ATOM 1462 O O . PHE A 1 184 ? 3.803 -14.261 11.349 1.00 90.50 184 PHE A O 1
ATOM 1469 N N . SER A 1 185 ? 1.942 -13.061 11.732 1.00 89.00 185 SER A N 1
ATOM 1470 C CA . SER A 1 185 ? 1.621 -12.869 10.311 1.00 89.00 185 SER A CA 1
ATOM 1471 C C . SER A 1 185 ? 2.695 -12.064 9.557 1.00 89.00 185 SER A C 1
ATOM 1473 O O . SER A 1 185 ? 3.099 -12.461 8.464 1.00 89.00 185 SER A O 1
ATOM 1475 N N . PHE A 1 186 ? 3.247 -11.003 10.164 1.00 90.38 186 PHE A N 1
ATOM 1476 C CA . PHE A 1 186 ? 4.363 -10.247 9.584 1.00 90.38 186 PHE A CA 1
ATOM 1477 C C . PHE A 1 186 ? 5.667 -11.050 9.518 1.00 90.38 186 PHE A C 1
ATOM 1479 O O . PHE A 1 186 ? 6.388 -10.943 8.525 1.00 90.38 186 PHE A O 1
ATOM 1486 N N . LEU A 1 187 ? 5.968 -11.880 10.523 1.00 92.31 187 LEU A N 1
ATOM 1487 C CA . LEU A 1 187 ? 7.144 -12.758 10.494 1.00 92.31 187 LEU A CA 1
ATOM 1488 C C . LEU A 1 187 ? 7.045 -13.798 9.369 1.00 92.31 187 LEU A C 1
ATOM 1490 O O . LEU A 1 187 ? 8.000 -13.951 8.610 1.00 92.31 187 LEU A O 1
ATOM 1494 N N . ILE A 1 188 ? 5.890 -14.456 9.206 1.00 91.62 188 ILE A N 1
ATOM 1495 C CA . ILE A 1 188 ? 5.660 -15.399 8.097 1.00 91.62 188 ILE A CA 1
ATOM 1496 C C . ILE A 1 188 ? 5.782 -14.687 6.749 1.00 91.62 188 ILE A C 1
ATOM 1498 O O . ILE A 1 188 ? 6.525 -15.154 5.891 1.00 91.62 188 ILE A O 1
ATOM 1502 N N . SER A 1 189 ? 5.112 -13.543 6.575 1.00 89.88 189 SER A N 1
ATOM 1503 C CA . SER A 1 189 ? 5.176 -12.758 5.334 1.00 89.88 189 SER A CA 1
ATOM 1504 C C . SER A 1 189 ? 6.619 -12.377 4.975 1.00 89.88 189 SER A C 1
ATOM 1506 O O . SER A 1 189 ? 7.062 -12.606 3.852 1.00 89.88 189 SER A O 1
ATOM 1508 N N . THR A 1 190 ? 7.404 -11.918 5.957 1.00 89.75 190 THR A N 1
ATOM 1509 C CA . THR A 1 190 ? 8.826 -11.585 5.767 1.00 89.75 190 THR A CA 1
ATOM 1510 C C . THR A 1 190 ? 9.650 -12.803 5.334 1.00 89.75 190 THR A C 1
ATOM 1512 O O . THR A 1 190 ? 10.462 -12.692 4.419 1.00 89.75 190 THR A O 1
ATOM 1515 N N . VAL A 1 191 ? 9.437 -13.974 5.947 1.00 93.31 191 VAL A N 1
ATOM 1516 C CA . VAL A 1 191 ? 10.148 -15.214 5.580 1.00 93.31 191 VAL A CA 1
ATOM 1517 C C . VAL A 1 191 ? 9.760 -15.696 4.180 1.00 93.31 191 VAL A C 1
ATOM 1519 O O . VAL A 1 191 ? 10.638 -16.097 3.421 1.00 93.31 191 VAL A O 1
ATOM 1522 N N . VAL A 1 192 ? 8.478 -15.623 3.806 1.00 89.75 192 VAL A N 1
ATOM 1523 C CA . VAL A 1 192 ? 7.998 -16.018 2.469 1.00 89.75 192 VAL A CA 1
ATOM 1524 C C . VAL A 1 192 ? 8.541 -15.082 1.385 1.00 89.75 192 VAL A C 1
ATOM 1526 O O . VAL A 1 192 ? 9.053 -15.561 0.377 1.00 89.75 192 VAL A O 1
ATOM 1529 N N . LEU A 1 193 ? 8.511 -13.763 1.604 1.00 85.75 193 LEU A N 1
ATOM 1530 C CA . LEU A 1 193 ? 9.068 -12.783 0.664 1.00 85.75 193 LEU A CA 1
ATOM 1531 C C . LEU A 1 193 ? 10.594 -12.914 0.526 1.00 85.75 193 LEU A C 1
ATOM 1533 O O . LEU A 1 193 ? 11.119 -12.812 -0.581 1.00 85.75 193 LEU A O 1
ATOM 1537 N N . LEU A 1 194 ? 11.311 -13.200 1.619 1.00 87.81 194 LEU A N 1
ATOM 1538 C CA . LEU A 1 194 ? 12.755 -13.451 1.579 1.00 87.81 194 LEU A CA 1
ATOM 1539 C C . LEU A 1 194 ? 13.094 -14.767 0.859 1.00 87.81 194 LEU A C 1
ATOM 1541 O O . LEU A 1 194 ? 14.083 -14.829 0.130 1.00 87.81 194 LEU A O 1
ATOM 1545 N N . ALA A 1 195 ? 12.270 -15.807 1.022 1.00 88.00 195 ALA A N 1
ATOM 1546 C CA . ALA A 1 195 ? 12.410 -17.060 0.284 1.00 88.00 195 ALA A CA 1
ATOM 1547 C C . ALA A 1 195 ? 12.156 -16.863 -1.220 1.00 88.00 195 ALA A C 1
ATOM 1549 O O . ALA A 1 195 ? 12.947 -17.347 -2.027 1.00 88.00 195 ALA A O 1
ATOM 1550 N N . LEU A 1 196 ? 11.127 -16.094 -1.598 1.00 80.88 196 LEU A N 1
ATOM 1551 C CA . LEU A 1 196 ? 10.845 -15.722 -2.990 1.00 80.88 196 LEU A CA 1
ATOM 1552 C C . LEU A 1 196 ? 12.024 -14.961 -3.618 1.00 80.88 196 LEU A C 1
ATOM 1554 O O . LEU A 1 196 ? 12.516 -15.357 -4.674 1.00 80.88 196 LEU A O 1
ATOM 1558 N N . ALA A 1 197 ? 12.550 -13.948 -2.921 1.00 79.81 197 ALA A N 1
ATOM 1559 C CA . ALA A 1 197 ? 13.737 -13.193 -3.336 1.00 79.81 197 ALA A CA 1
ATOM 1560 C C . ALA A 1 197 ? 15.034 -14.031 -3.379 1.00 79.81 197 ALA A C 1
ATOM 1562 O O . ALA A 1 197 ? 16.028 -13.594 -3.954 1.00 79.81 197 ALA A O 1
ATOM 1563 N N . SER A 1 198 ? 15.034 -15.230 -2.786 1.00 80.25 198 SER A N 1
ATOM 1564 C CA . SER A 1 198 ? 16.143 -16.192 -2.856 1.00 80.25 198 SER A CA 1
ATOM 1565 C C . SER A 1 198 ? 16.012 -17.185 -4.022 1.00 80.25 198 SER A C 1
ATOM 1567 O O . SER A 1 198 ? 16.894 -18.025 -4.202 1.00 80.25 198 SER A O 1
ATOM 1569 N N . THR A 1 199 ? 14.927 -17.135 -4.808 1.00 75.44 199 THR A N 1
ATOM 1570 C CA . THR A 1 199 ? 14.764 -17.999 -5.988 1.00 75.44 199 THR A CA 1
ATOM 1571 C C . THR A 1 199 ? 15.495 -17.418 -7.207 1.00 75.44 199 THR A C 1
ATOM 1573 O O . THR A 1 199 ? 15.422 -16.212 -7.446 1.00 75.44 199 THR A O 1
ATOM 1576 N N . PRO A 1 200 ? 16.193 -18.241 -8.016 1.00 60.22 200 PRO A N 1
ATOM 1577 C CA . PRO A 1 200 ? 16.947 -17.737 -9.165 1.00 60.22 200 PRO A CA 1
ATOM 1578 C C . PRO A 1 200 ? 16.049 -17.204 -10.292 1.00 60.22 200 PRO A C 1
ATOM 1580 O O . PRO A 1 200 ? 16.462 -16.278 -10.978 1.00 60.22 200 PRO A O 1
ATOM 1583 N N . ALA A 1 201 ? 14.819 -17.714 -10.443 1.00 54.50 201 ALA A N 1
ATOM 1584 C CA . ALA A 1 201 ? 13.859 -17.233 -11.446 1.00 54.50 201 ALA A CA 1
ATOM 1585 C C . ALA A 1 201 ? 13.484 -15.756 -11.229 1.00 54.50 201 ALA A C 1
ATOM 1587 O O . ALA A 1 201 ? 13.568 -14.949 -12.153 1.00 54.50 201 ALA A O 1
ATOM 1588 N N . ALA A 1 202 ? 13.212 -15.362 -9.977 1.00 49.47 202 ALA A N 1
ATOM 1589 C CA . ALA A 1 202 ? 12.981 -13.961 -9.626 1.00 49.47 202 ALA A CA 1
ATOM 1590 C C . ALA A 1 202 ? 14.189 -13.068 -9.967 1.00 49.47 202 ALA A C 1
ATOM 1592 O O . ALA A 1 202 ? 14.022 -11.891 -10.267 1.00 49.47 202 ALA A O 1
ATOM 1593 N N . HIS A 1 203 ? 15.407 -13.616 -9.969 1.00 47.56 203 HIS A N 1
ATOM 1594 C CA . HIS A 1 203 ? 16.621 -12.879 -10.320 1.00 47.56 203 HIS A CA 1
ATOM 1595 C C . HIS A 1 203 ? 16.781 -12.641 -11.837 1.00 47.56 203 HIS A C 1
ATOM 1597 O O . HIS A 1 203 ? 17.600 -11.812 -12.237 1.00 47.56 203 HIS A O 1
ATOM 1603 N N . GLU A 1 204 ? 16.002 -13.340 -12.667 1.00 46.16 204 GLU A N 1
ATOM 1604 C CA . GLU A 1 204 ? 15.963 -13.209 -14.127 1.00 46.16 204 GLU A CA 1
ATOM 1605 C C . GLU A 1 204 ? 14.744 -12.359 -14.554 1.00 46.16 204 GLU A C 1
ATOM 1607 O O . GLU A 1 204 ? 14.906 -11.364 -15.261 1.00 46.16 204 GLU A O 1
ATOM 1612 N N . GLU A 1 205 ? 13.553 -12.623 -14.000 1.00 45.00 205 GLU A N 1
ATOM 1613 C CA . GLU A 1 205 ? 12.323 -11.841 -14.242 1.00 45.00 205 GLU A CA 1
ATOM 1614 C C . GLU A 1 205 ? 12.381 -10.405 -13.691 1.00 45.00 205 GLU A C 1
ATOM 1616 O O . GLU A 1 205 ? 11.984 -9.459 -14.376 1.00 45.00 205 GLU A O 1
ATOM 1621 N N . VAL A 1 206 ? 12.923 -10.191 -12.481 1.00 45.09 206 VAL A N 1
ATOM 1622 C CA . VAL A 1 206 ? 13.093 -8.829 -11.928 1.00 45.09 206 VAL A CA 1
ATOM 1623 C C . VAL A 1 206 ? 14.165 -8.055 -12.700 1.00 45.09 206 VAL A C 1
ATOM 1625 O O . VAL A 1 206 ? 14.140 -6.826 -12.703 1.00 45.09 206 VAL A O 1
ATOM 1628 N N . CYS A 1 207 ? 15.058 -8.735 -13.429 1.00 43.88 207 CYS A N 1
ATOM 1629 C CA . CYS A 1 207 ? 15.909 -8.089 -14.426 1.00 43.88 207 CYS A CA 1
ATOM 1630 C C . CYS A 1 207 ? 15.157 -7.741 -15.722 1.00 43.88 207 CYS A C 1
ATOM 1632 O O . CYS A 1 207 ? 15.546 -6.778 -16.375 1.00 43.88 207 CYS A O 1
ATOM 1634 N N . GLN A 1 208 ? 14.089 -8.456 -16.082 1.00 45.06 208 GLN A N 1
ATOM 1635 C CA . GLN A 1 208 ? 13.352 -8.242 -17.332 1.00 45.06 208 GLN A CA 1
ATOM 1636 C C . GLN A 1 208 ? 12.240 -7.186 -17.238 1.00 45.06 208 GLN A C 1
ATOM 1638 O O . GLN A 1 208 ? 12.173 -6.306 -18.096 1.00 45.06 208 GLN A O 1
ATOM 1643 N N . GLN A 1 209 ? 11.393 -7.224 -16.204 1.00 48.47 209 GLN A N 1
ATOM 1644 C CA . GLN A 1 209 ? 10.109 -6.505 -16.237 1.00 48.47 209 GLN A CA 1
ATOM 1645 C C . GLN A 1 209 ? 10.216 -4.975 -16.069 1.00 48.47 209 GLN A C 1
ATOM 1647 O O . GLN A 1 209 ? 9.460 -4.234 -16.696 1.00 48.47 209 GLN A O 1
ATOM 1652 N N . TYR A 1 210 ? 11.130 -4.481 -15.218 1.00 49.97 210 TYR A N 1
ATOM 1653 C CA . TYR A 1 210 ? 11.147 -3.064 -14.806 1.00 49.97 210 TYR A CA 1
ATOM 1654 C C . TYR A 1 210 ? 12.490 -2.308 -14.761 1.00 49.97 210 TYR A C 1
ATOM 1656 O O . TYR A 1 210 ? 12.430 -1.076 -14.807 1.00 49.97 210 TYR A O 1
ATOM 1664 N N . PRO A 1 211 ? 13.693 -2.919 -14.701 1.00 48.66 211 PRO A N 1
ATOM 1665 C CA . PRO A 1 211 ? 14.914 -2.126 -14.694 1.00 48.66 211 PRO A CA 1
ATOM 1666 C C . PRO A 1 211 ? 15.348 -1.731 -16.106 1.00 48.66 211 PRO A C 1
ATOM 1668 O O . PRO A 1 211 ? 15.836 -0.617 -16.248 1.00 48.66 211 PRO A O 1
ATOM 1671 N N . TYR A 1 212 ? 15.155 -2.568 -17.139 1.00 52.41 212 TYR A N 1
ATOM 1672 C CA . TYR A 1 212 ? 15.745 -2.347 -18.470 1.00 52.41 212 TYR A CA 1
ATOM 1673 C C . TYR A 1 212 ? 15.484 -0.958 -19.055 1.00 52.41 212 TYR A C 1
ATOM 1675 O O . TYR A 1 212 ? 16.424 -0.341 -19.537 1.00 52.41 212 TYR A O 1
ATOM 1683 N N . SER A 1 213 ? 14.269 -0.412 -18.984 1.00 52.38 213 SER A N 1
ATOM 1684 C CA . SER A 1 213 ? 14.004 0.936 -19.513 1.00 52.38 213 SER A CA 1
ATOM 1685 C C . SER A 1 213 ? 14.886 1.998 -18.841 1.00 52.38 213 SER A C 1
ATOM 1687 O O . SER A 1 213 ? 15.544 2.782 -19.523 1.00 52.38 213 SER A O 1
ATOM 1689 N N . TYR A 1 214 ? 14.981 1.987 -17.512 1.00 59.28 214 TYR A N 1
ATOM 1690 C CA . TYR A 1 214 ? 15.782 2.946 -16.751 1.00 59.28 214 TYR A CA 1
ATOM 1691 C C . TYR A 1 214 ? 17.286 2.637 -16.776 1.00 59.28 214 TYR A C 1
ATOM 1693 O O . TYR A 1 214 ? 18.090 3.565 -16.861 1.00 59.28 214 TYR A O 1
ATOM 1701 N N . THR A 1 215 ? 17.698 1.367 -16.751 1.00 65.62 215 THR A N 1
ATOM 1702 C CA . THR A 1 215 ? 19.115 0.981 -16.801 1.00 65.62 215 THR A CA 1
ATOM 1703 C C . THR A 1 215 ? 19.704 1.123 -18.199 1.00 65.62 215 THR A C 1
ATOM 1705 O O . THR A 1 215 ? 20.852 1.541 -18.290 1.00 65.62 215 THR A O 1
ATOM 1708 N N . LEU A 1 216 ? 18.942 0.904 -19.278 1.00 65.69 216 LEU A N 1
ATOM 1709 C CA . LEU A 1 216 ? 19.357 1.252 -20.645 1.00 65.69 216 LEU A CA 1
ATOM 1710 C C . LEU A 1 216 ? 19.429 2.772 -20.832 1.00 65.69 216 LEU A C 1
ATOM 1712 O O . LEU A 1 216 ? 20.386 3.263 -21.429 1.00 65.69 216 LEU A O 1
ATOM 1716 N N . ILE A 1 217 ? 18.482 3.543 -20.274 1.00 70.62 217 ILE A N 1
ATOM 1717 C CA . ILE A 1 217 ? 18.555 5.015 -20.284 1.00 70.62 217 ILE A CA 1
ATOM 1718 C C . ILE A 1 217 ? 19.834 5.513 -19.597 1.00 70.62 217 ILE A C 1
ATOM 1720 O O . ILE A 1 217 ? 20.523 6.354 -20.180 1.00 70.62 217 ILE A O 1
ATOM 1724 N N . LEU A 1 218 ? 20.172 4.972 -18.419 1.00 74.75 218 LEU A N 1
ATOM 1725 C CA . LEU A 1 218 ? 21.387 5.313 -17.669 1.00 74.75 218 LEU A CA 1
ATOM 1726 C C . LEU A 1 218 ? 22.670 4.815 -18.357 1.00 74.75 218 LEU A C 1
ATOM 1728 O O . LEU A 1 218 ? 23.615 5.586 -18.490 1.00 74.75 218 LEU A O 1
ATOM 1732 N N . PHE A 1 219 ? 22.696 3.569 -18.840 1.00 82.50 219 PHE A N 1
ATOM 1733 C CA . PHE A 1 219 ? 23.829 2.983 -19.566 1.00 82.50 219 PHE A CA 1
ATOM 1734 C C . PHE A 1 219 ? 24.177 3.800 -20.812 1.00 82.50 219 PHE A C 1
ATOM 1736 O O . PHE A 1 219 ? 25.321 4.224 -20.970 1.00 82.50 219 PHE A O 1
ATOM 1743 N N . MET A 1 220 ? 23.181 4.097 -21.651 1.00 82.75 220 MET A N 1
ATOM 1744 C CA . MET A 1 220 ? 23.365 4.958 -22.819 1.00 82.75 220 MET A CA 1
ATOM 1745 C C . MET A 1 220 ? 23.799 6.374 -22.416 1.00 82.75 220 MET A C 1
ATOM 1747 O O . MET A 1 220 ? 24.646 6.944 -23.087 1.00 82.75 220 MET A O 1
ATOM 1751 N N . GLY A 1 221 ? 23.315 6.914 -21.290 1.00 82.44 221 GLY A N 1
ATOM 1752 C CA . GLY A 1 221 ? 23.787 8.198 -20.756 1.00 82.44 221 GLY A CA 1
ATOM 1753 C C . GLY A 1 221 ? 25.282 8.198 -20.400 1.00 82.44 221 GLY A C 1
ATOM 1754 O O . GLY A 1 221 ? 25.992 9.147 -20.726 1.00 82.44 221 GLY A O 1
ATOM 1755 N N . CYS A 1 222 ? 25.795 7.118 -19.803 1.00 81.38 222 CYS A N 1
ATOM 1756 C CA . CYS A 1 222 ? 27.231 6.962 -19.543 1.00 81.38 222 CYS A CA 1
ATOM 1757 C C . CYS A 1 222 ? 28.047 6.773 -20.836 1.00 81.38 222 CYS A C 1
ATOM 1759 O O . CYS A 1 222 ? 29.138 7.329 -20.959 1.00 81.38 222 CYS A O 1
ATOM 1761 N N . VAL A 1 223 ? 27.517 6.029 -21.815 1.00 86.06 223 VAL A N 1
ATOM 1762 C CA . VAL A 1 223 ? 28.125 5.883 -23.151 1.00 86.06 223 VAL A CA 1
ATOM 1763 C C . VAL A 1 223 ? 28.193 7.236 -23.870 1.00 86.06 223 VAL A C 1
ATOM 1765 O O . VAL A 1 223 ? 29.234 7.582 -24.421 1.00 86.06 223 VAL A O 1
ATOM 1768 N N . GLU A 1 224 ? 27.115 8.022 -23.840 1.00 87.50 224 GLU A N 1
ATOM 1769 C CA . GLU A 1 224 ? 27.054 9.380 -24.388 1.00 87.50 224 GLU A CA 1
ATOM 1770 C C . GLU A 1 224 ? 28.104 10.292 -23.747 1.00 87.50 224 GLU A C 1
ATOM 1772 O O . GLU A 1 224 ? 28.830 10.977 -24.467 1.00 87.50 224 GLU A O 1
ATOM 1777 N N . GLU A 1 225 ? 28.244 10.272 -22.416 1.00 87.25 225 GLU A N 1
ATOM 1778 C CA . GLU A 1 225 ? 29.241 11.082 -21.706 1.00 87.25 225 GLU A CA 1
ATOM 1779 C C . GLU A 1 225 ? 30.676 10.753 -22.160 1.00 87.25 225 GLU A C 1
ATOM 1781 O O . GLU A 1 225 ? 31.472 11.656 -22.421 1.00 87.25 225 GLU A O 1
ATOM 1786 N N . GLU A 1 226 ? 31.006 9.468 -22.324 1.00 86.75 226 GLU A N 1
ATOM 1787 C CA . GLU A 1 226 ? 32.312 9.022 -22.829 1.00 86.75 226 GLU A CA 1
ATOM 1788 C C . GLU A 1 226 ? 32.525 9.300 -24.325 1.00 86.75 226 GLU A C 1
ATOM 1790 O O . GLU A 1 226 ? 33.657 9.528 -24.757 1.00 86.75 226 GLU A O 1
ATOM 1795 N N . VAL A 1 227 ? 31.466 9.335 -25.137 1.00 89.44 227 VAL A N 1
ATOM 1796 C CA . VAL A 1 227 ? 31.560 9.684 -26.564 1.00 89.44 227 VAL A CA 1
ATOM 1797 C C . VAL A 1 227 ? 31.693 11.195 -26.770 1.00 89.44 227 VAL A C 1
ATOM 1799 O O . VAL A 1 227 ? 32.524 11.620 -27.574 1.00 89.44 227 VAL A O 1
ATOM 1802 N N . PHE A 1 228 ? 30.978 12.028 -26.012 1.00 90.19 228 PHE A N 1
ATOM 1803 C CA . PHE A 1 228 ? 31.092 13.491 -26.105 1.00 90.19 228 PHE A CA 1
ATOM 1804 C C . PHE A 1 228 ? 32.362 14.063 -25.449 1.00 90.19 228 PHE A C 1
ATOM 1806 O O . PHE A 1 228 ? 32.724 15.209 -25.714 1.00 90.19 228 PHE A O 1
ATOM 1813 N N . LYS A 1 229 ? 33.116 13.258 -24.685 1.00 88.44 229 LYS A N 1
ATOM 1814 C CA . LYS A 1 229 ? 34.527 13.546 -24.346 1.00 88.44 229 LYS A CA 1
ATOM 1815 C C . LYS A 1 229 ? 35.479 13.368 -25.539 1.00 88.44 229 LYS A C 1
ATOM 1817 O O . LYS A 1 229 ? 36.548 13.974 -25.549 1.00 88.44 229 LYS A O 1
ATOM 1822 N N . LYS A 1 230 ? 35.110 12.543 -26.530 1.00 86.9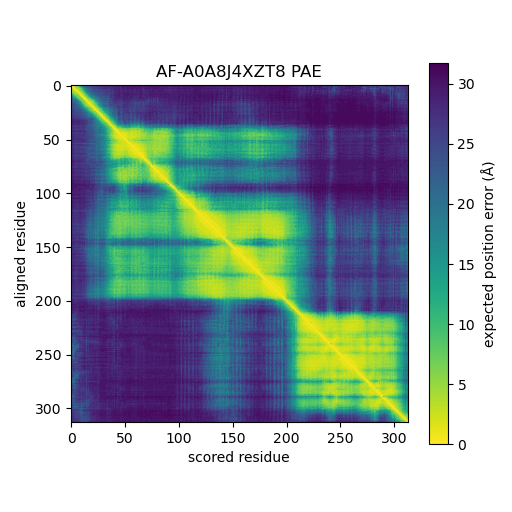4 230 LYS A N 1
ATOM 1823 C CA . LYS A 1 230 ? 35.925 12.199 -27.714 1.00 86.94 230 LYS A CA 1
ATOM 1824 C C . LYS A 1 230 ? 35.551 13.024 -28.958 1.00 86.94 230 LYS A C 1
ATOM 1826 O O . LYS A 1 230 ? 36.427 13.334 -29.762 1.00 86.94 230 LYS A O 1
ATOM 1831 N N . ILE A 1 231 ? 34.268 13.360 -29.134 1.00 88.06 231 ILE A N 1
ATOM 1832 C CA . ILE A 1 231 ? 33.707 14.017 -30.330 1.00 88.06 231 ILE A CA 1
ATOM 1833 C C . ILE A 1 231 ? 32.890 15.257 -29.938 1.00 88.06 231 ILE A C 1
ATOM 1835 O O . ILE A 1 231 ? 32.140 15.244 -28.966 1.00 88.06 231 ILE A O 1
ATOM 1839 N N . SER A 1 232 ? 32.980 16.324 -30.738 1.00 85.38 232 SER A N 1
ATOM 1840 C CA . SER A 1 232 ? 32.145 17.522 -30.592 1.00 85.38 232 SER A CA 1
ATOM 1841 C C . SER A 1 232 ? 30.654 17.220 -30.797 1.00 85.38 232 SER A C 1
ATOM 1843 O O . SER A 1 232 ? 30.264 16.711 -31.849 1.00 85.38 232 SER A O 1
ATOM 1845 N N . MET A 1 233 ? 29.822 17.599 -29.825 1.00 84.25 233 MET A N 1
ATOM 1846 C CA . MET A 1 233 ? 28.362 17.455 -29.872 1.00 84.25 233 MET A CA 1
ATOM 1847 C C . MET A 1 233 ? 27.747 18.107 -31.140 1.00 84.25 233 MET A C 1
ATOM 1849 O O . MET A 1 233 ? 28.146 19.219 -31.498 1.00 84.25 233 MET A O 1
ATOM 1853 N N . PRO A 1 234 ? 26.799 17.442 -31.835 1.00 86.75 234 PRO A N 1
ATOM 1854 C CA . PRO A 1 234 ? 26.201 17.941 -33.080 1.00 86.75 234 PRO A CA 1
ATOM 1855 C C . PRO A 1 234 ? 25.158 19.054 -32.848 1.00 86.75 234 PRO A C 1
ATOM 1857 O O . PRO A 1 234 ? 24.707 19.270 -31.725 1.00 86.75 234 PRO A O 1
ATOM 1860 N N . ASP A 1 235 ? 24.732 19.738 -33.921 1.00 84.56 235 ASP A N 1
ATOM 1861 C CA . ASP A 1 235 ? 23.844 20.920 -33.850 1.00 84.56 235 ASP A CA 1
ATOM 1862 C C . ASP A 1 235 ? 22.462 20.614 -33.244 1.00 84.56 235 ASP A C 1
ATOM 1864 O O . ASP A 1 235 ? 21.805 21.505 -32.708 1.00 84.56 235 ASP A O 1
ATOM 1868 N N . ILE A 1 236 ? 22.009 19.362 -33.353 1.00 87.00 236 ILE A N 1
ATOM 1869 C CA . ILE A 1 236 ? 20.912 18.780 -32.569 1.00 87.00 236 ILE A CA 1
ATOM 1870 C C . ILE A 1 236 ? 21.321 17.348 -32.220 1.00 87.00 236 ILE A C 1
ATOM 1872 O O . ILE A 1 236 ? 21.779 16.614 -33.099 1.00 87.00 236 ILE A O 1
ATOM 1876 N N . TYR A 1 237 ? 21.097 16.951 -30.967 1.00 88.62 237 TYR A N 1
ATOM 1877 C CA . TYR A 1 237 ? 21.143 15.569 -30.495 1.00 88.62 237 TYR A CA 1
ATOM 1878 C C . TYR A 1 237 ? 19.905 15.306 -29.631 1.00 88.62 237 TYR A C 1
ATOM 1880 O O . TYR A 1 237 ? 19.655 16.047 -28.679 1.00 88.62 237 TYR A O 1
ATOM 1888 N N . CYS A 1 238 ? 19.115 14.286 -29.960 1.00 85.69 238 CYS A N 1
ATOM 1889 C CA . CYS A 1 238 ? 17.946 13.873 -29.182 1.00 85.69 238 CYS A CA 1
ATOM 1890 C C . CYS A 1 238 ? 17.824 12.345 -29.204 1.00 85.69 238 CYS A C 1
ATOM 1892 O O . CYS A 1 238 ? 17.678 11.771 -30.281 1.00 85.69 238 CYS A O 1
ATOM 1894 N N . ARG A 1 239 ? 17.827 11.688 -28.040 1.00 86.00 239 ARG A N 1
ATOM 1895 C CA . ARG A 1 239 ? 17.559 10.247 -27.921 1.00 86.00 239 ARG A CA 1
ATOM 1896 C C . ARG A 1 239 ? 16.176 9.982 -27.335 1.00 86.00 239 ARG A C 1
ATOM 1898 O O . ARG A 1 239 ? 15.725 10.691 -26.439 1.00 86.00 239 ARG A O 1
ATOM 1905 N N . TYR A 1 240 ? 15.542 8.920 -27.813 1.00 81.88 240 TYR A N 1
ATOM 1906 C CA . TYR A 1 240 ? 14.336 8.330 -27.256 1.00 81.88 240 TYR A CA 1
ATOM 1907 C C . TYR A 1 240 ? 14.540 6.817 -27.142 1.00 81.88 240 TYR A C 1
ATOM 1909 O O . TYR A 1 240 ? 14.471 6.100 -28.136 1.00 81.88 240 TYR A O 1
ATOM 1917 N N . ILE A 1 241 ? 14.809 6.344 -25.923 1.00 79.81 241 ILE A N 1
ATOM 1918 C CA . ILE A 1 241 ? 15.176 4.948 -25.632 1.00 79.81 241 ILE A CA 1
ATOM 1919 C C . ILE A 1 241 ? 16.400 4.534 -26.475 1.00 79.81 241 ILE A C 1
ATOM 1921 O O . ILE A 1 241 ? 17.507 4.944 -26.115 1.00 79.81 241 ILE A O 1
ATOM 1925 N N . ASP A 1 242 ? 16.199 3.823 -27.588 1.00 78.69 242 ASP A N 1
ATOM 1926 C CA . ASP A 1 242 ? 17.234 3.350 -28.523 1.00 78.69 242 ASP A CA 1
ATOM 1927 C C . ASP A 1 242 ? 17.353 4.210 -29.800 1.00 78.69 242 ASP A C 1
ATOM 1929 O O . ASP A 1 242 ? 18.385 4.202 -30.470 1.00 78.69 242 ASP A O 1
ATOM 1933 N N . ASP A 1 243 ? 16.306 4.967 -30.142 1.00 84.56 243 ASP A N 1
ATOM 1934 C CA . ASP A 1 243 ? 16.215 5.780 -31.359 1.00 84.56 243 ASP A CA 1
ATOM 1935 C C . ASP A 1 243 ? 16.918 7.136 -31.135 1.00 84.56 243 ASP A C 1
ATOM 1937 O O . ASP A 1 243 ? 16.562 7.890 -30.224 1.00 84.56 243 ASP A O 1
ATOM 1941 N N . ILE A 1 244 ? 17.911 7.483 -31.965 1.00 88.31 244 ILE A N 1
ATOM 1942 C CA . ILE A 1 244 ? 18.688 8.734 -31.845 1.00 88.31 244 ILE A CA 1
ATOM 1943 C C . ILE A 1 244 ? 18.493 9.608 -33.091 1.00 88.31 244 ILE A C 1
ATOM 1945 O O . ILE A 1 244 ? 18.841 9.219 -34.204 1.00 88.31 244 ILE A O 1
ATOM 1949 N N . PHE A 1 245 ? 17.994 10.829 -32.897 1.00 89.44 245 PHE A N 1
ATOM 1950 C CA . PHE A 1 245 ? 17.910 11.870 -33.919 1.00 89.44 245 PHE A CA 1
ATOM 1951 C C . PHE A 1 245 ? 19.090 12.844 -33.808 1.00 89.44 245 PHE A C 1
ATOM 1953 O O . PHE A 1 245 ? 19.360 13.386 -32.732 1.00 89.44 245 PHE A O 1
ATOM 1960 N N . ILE A 1 246 ? 19.765 13.111 -34.930 1.00 90.06 246 ILE A N 1
ATOM 1961 C CA . ILE A 1 246 ? 20.911 14.029 -35.002 1.00 90.06 246 ILE A CA 1
ATOM 1962 C C . ILE A 1 246 ? 20.808 15.005 -36.177 1.00 90.06 246 ILE A C 1
ATOM 1964 O O . ILE A 1 246 ? 20.324 14.663 -37.255 1.00 90.06 246 ILE A O 1
ATOM 1968 N N . LYS A 1 247 ? 21.331 16.221 -35.987 1.00 88.50 247 LYS A N 1
ATOM 1969 C CA . LYS A 1 247 ? 21.577 17.205 -37.055 1.00 88.50 247 LYS A CA 1
ATOM 1970 C C . LYS A 1 247 ? 23.073 17.505 -37.113 1.00 88.50 247 LYS A C 1
ATOM 1972 O O . LYS A 1 247 ? 23.595 18.206 -36.251 1.00 88.50 247 LYS A O 1
ATOM 1977 N N . THR A 1 248 ? 23.749 16.984 -38.131 1.00 87.06 248 THR A N 1
ATOM 1978 C CA . THR A 1 248 ? 25.167 17.247 -38.416 1.00 87.06 248 THR A CA 1
ATOM 1979 C C . THR A 1 248 ? 25.327 18.176 -39.625 1.00 87.06 248 THR A C 1
ATOM 1981 O O . THR A 1 248 ? 24.378 18.411 -40.380 1.00 87.06 248 THR A O 1
ATOM 1984 N N . LYS A 1 249 ? 26.532 18.720 -39.817 1.00 84.19 249 LYS A N 1
ATOM 1985 C CA . LYS A 1 249 ? 26.923 19.513 -40.995 1.00 84.19 249 LYS A CA 1
ATOM 1986 C C . LYS A 1 249 ? 27.427 18.616 -42.127 1.00 84.19 249 LYS A C 1
ATOM 1988 O O . LYS A 1 249 ? 27.289 18.976 -43.294 1.00 84.19 249 LYS A O 1
ATOM 1993 N N . SER A 1 250 ? 27.979 17.448 -41.791 1.00 85.12 250 SER A N 1
ATOM 1994 C CA . SER A 1 250 ? 28.460 16.439 -42.740 1.00 85.12 250 SER A CA 1
ATOM 1995 C C . SER A 1 250 ? 27.984 15.026 -42.383 1.00 85.12 250 SER A C 1
ATOM 1997 O O . SER A 1 250 ? 27.757 14.703 -41.216 1.00 85.12 250 SER A O 1
ATOM 1999 N N . HIS A 1 251 ? 27.892 14.153 -43.391 1.00 85.38 251 HIS A N 1
ATOM 2000 C CA . HIS A 1 251 ? 27.676 12.712 -43.202 1.00 85.38 251 HIS A CA 1
ATOM 2001 C C . HIS A 1 251 ? 28.824 12.076 -42.400 1.00 85.38 251 HIS A C 1
ATOM 2003 O O . HIS A 1 251 ? 28.590 11.246 -41.528 1.00 85.38 251 HIS A O 1
ATOM 2009 N N . TYR A 1 252 ? 30.055 12.555 -42.618 1.00 87.19 252 TYR A N 1
ATOM 2010 C CA . TYR A 1 252 ? 31.249 12.084 -41.915 1.00 87.19 252 TYR A CA 1
ATOM 2011 C C . TYR A 1 252 ? 31.143 12.260 -40.392 1.00 87.19 252 TYR A C 1
ATOM 2013 O O . TYR A 1 252 ? 31.501 11.359 -39.643 1.00 87.19 252 TYR A O 1
ATOM 2021 N N . GLU A 1 253 ? 30.601 13.387 -39.917 1.00 87.44 253 GLU A N 1
ATOM 2022 C CA . GLU A 1 253 ? 30.397 13.639 -38.480 1.00 87.44 253 GLU A CA 1
ATOM 2023 C C . GLU A 1 253 ? 29.425 12.619 -37.863 1.00 87.44 253 GLU A C 1
ATOM 2025 O O . GLU A 1 253 ? 29.641 12.147 -36.748 1.00 87.44 253 GLU A O 1
ATOM 2030 N N . ALA A 1 254 ? 28.382 12.238 -38.608 1.00 86.56 254 ALA A N 1
ATOM 2031 C CA . ALA A 1 254 ? 27.404 11.243 -38.182 1.00 86.56 254 ALA A CA 1
ATOM 2032 C C . ALA A 1 254 ? 27.985 9.816 -38.184 1.00 86.56 254 ALA A C 1
ATOM 2034 O O . ALA A 1 254 ? 27.713 9.039 -37.270 1.00 86.56 254 ALA A O 1
ATOM 2035 N N . GLU A 1 255 ? 28.834 9.481 -39.160 1.00 89.50 255 GLU A N 1
ATOM 2036 C CA . GLU A 1 255 ? 29.555 8.202 -39.202 1.00 89.50 255 GLU A CA 1
ATOM 2037 C C . GLU A 1 255 ? 30.600 8.085 -38.084 1.00 89.50 255 GLU A C 1
ATOM 2039 O O . GLU A 1 255 ? 30.694 7.031 -37.458 1.00 89.50 255 GLU A O 1
ATOM 2044 N N . GLN A 1 256 ? 31.339 9.156 -37.772 1.00 90.25 256 GLN A N 1
ATOM 2045 C CA . GLN A 1 256 ? 32.260 9.179 -36.628 1.00 90.25 256 GLN A CA 1
ATOM 2046 C C . GLN A 1 256 ? 31.510 9.018 -35.296 1.00 90.25 256 GLN A C 1
ATOM 2048 O O . GLN A 1 256 ? 31.910 8.200 -34.467 1.00 90.25 256 GLN A O 1
ATOM 2053 N N . LEU A 1 257 ? 30.391 9.732 -35.111 1.00 89.62 257 LEU A N 1
ATOM 2054 C CA . LEU A 1 257 ? 29.542 9.592 -33.923 1.00 89.62 257 LEU A CA 1
ATOM 2055 C C . LEU A 1 257 ? 29.013 8.157 -33.777 1.00 89.62 257 LEU A C 1
ATOM 2057 O O . LEU A 1 257 ? 29.122 7.575 -32.698 1.00 89.62 257 LEU A O 1
ATOM 2061 N N . LYS A 1 258 ? 28.517 7.556 -34.868 1.00 90.94 258 LYS A N 1
ATOM 2062 C CA . LYS A 1 258 ? 28.127 6.140 -34.908 1.00 90.94 258 LYS A CA 1
ATOM 2063 C C . LYS A 1 258 ? 29.281 5.231 -34.472 1.00 90.94 258 LYS A C 1
ATOM 2065 O O . LYS A 1 258 ? 29.085 4.405 -33.587 1.00 90.94 258 LYS A O 1
ATOM 2070 N N . LEU A 1 259 ? 30.466 5.366 -35.071 1.00 90.31 259 LEU A N 1
ATOM 2071 C CA . LEU A 1 259 ? 31.601 4.483 -34.780 1.00 90.31 259 LEU A CA 1
ATOM 2072 C C . LEU A 1 259 ? 32.032 4.566 -33.309 1.00 90.31 259 LEU A C 1
ATOM 2074 O O . LEU A 1 259 ? 32.233 3.526 -32.688 1.00 90.31 259 LEU A O 1
ATOM 2078 N N . CYS A 1 260 ? 32.094 5.763 -32.720 1.00 88.94 260 CYS A N 1
ATOM 2079 C CA . CYS A 1 260 ? 32.426 5.907 -31.300 1.00 88.94 260 CYS A CA 1
ATOM 2080 C C . CYS A 1 260 ? 31.319 5.414 -30.354 1.00 88.94 260 CYS A C 1
ATOM 2082 O O . CYS A 1 260 ? 31.650 4.890 -29.289 1.00 88.94 260 CYS A O 1
ATOM 2084 N N . LEU A 1 261 ? 30.036 5.518 -30.725 1.00 88.12 261 LEU A N 1
ATOM 2085 C CA . LEU A 1 261 ? 28.941 4.881 -29.979 1.00 88.12 261 LEU A CA 1
ATOM 2086 C C . LEU A 1 261 ? 29.079 3.353 -29.994 1.00 88.12 261 LEU A C 1
ATOM 2088 O O . LEU A 1 261 ? 28.969 2.730 -28.940 1.00 88.12 261 LEU A O 1
ATOM 2092 N N . GLN A 1 262 ? 29.382 2.747 -31.147 1.00 91.19 262 GLN A N 1
ATOM 2093 C CA . GLN A 1 262 ? 29.603 1.300 -31.254 1.00 91.19 262 GLN A CA 1
ATOM 2094 C C . GLN A 1 262 ? 30.824 0.828 -30.449 1.00 91.19 262 GLN A C 1
ATOM 2096 O O . GLN A 1 262 ? 30.715 -0.125 -29.685 1.00 91.19 262 GLN A O 1
ATOM 2101 N N . ASP A 1 263 ? 31.959 1.520 -30.577 1.00 89.75 263 ASP A N 1
ATOM 2102 C CA . ASP A 1 263 ? 33.206 1.243 -29.842 1.00 89.75 263 ASP A CA 1
ATOM 2103 C C . ASP A 1 263 ? 33.023 1.340 -28.316 1.00 89.75 263 ASP A C 1
ATOM 2105 O O . ASP A 1 263 ? 33.511 0.499 -27.568 1.00 89.75 263 ASP A O 1
ATOM 2109 N N . THR A 1 264 ? 32.260 2.334 -27.849 1.00 86.19 264 THR A N 1
ATOM 2110 C CA . THR A 1 264 ? 32.077 2.601 -26.411 1.00 86.19 264 THR A CA 1
ATOM 2111 C C . THR A 1 264 ? 30.978 1.738 -25.768 1.00 86.19 264 THR A C 1
ATOM 2113 O O . THR A 1 264 ? 31.039 1.484 -24.568 1.00 86.19 264 THR A O 1
ATOM 2116 N N . SER A 1 265 ? 29.981 1.269 -26.532 1.00 84.25 265 SER A N 1
ATOM 2117 C CA . SER A 1 265 ? 28.858 0.457 -26.013 1.00 84.25 265 SER A CA 1
ATOM 2118 C C . SER A 1 265 ? 28.928 -1.039 -26.334 1.00 84.25 265 SER A C 1
ATOM 2120 O O . SER A 1 265 ? 28.232 -1.827 -25.697 1.00 84.25 265 SER A O 1
ATOM 2122 N N . GLY A 1 266 ? 29.703 -1.440 -27.346 1.00 82.88 266 GLY A N 1
ATOM 2123 C CA . GLY A 1 266 ? 29.668 -2.790 -27.921 1.00 82.88 266 GLY A CA 1
ATOM 2124 C C . GLY A 1 266 ? 28.439 -3.085 -28.798 1.00 82.88 266 GLY A C 1
ATOM 2125 O O . GLY A 1 266 ? 28.292 -4.209 -29.279 1.00 82.88 266 GLY A O 1
ATOM 2126 N N . LEU A 1 267 ? 27.548 -2.111 -29.022 1.00 84.12 267 LEU A N 1
ATOM 2127 C CA . LEU A 1 267 ? 26.297 -2.300 -29.763 1.00 84.12 267 LEU A CA 1
ATOM 2128 C C . LEU A 1 267 ? 26.468 -2.146 -31.286 1.00 84.12 267 LEU A C 1
ATOM 2130 O O . LEU A 1 267 ? 27.398 -1.514 -31.795 1.00 84.12 267 LEU A O 1
ATOM 2134 N N . THR A 1 268 ? 25.523 -2.709 -32.046 1.00 85.50 268 THR A N 1
ATOM 2135 C CA . THR A 1 268 ? 25.464 -2.551 -33.509 1.00 85.50 268 THR A CA 1
ATOM 2136 C C . THR A 1 268 ? 24.496 -1.435 -33.892 1.00 85.50 268 THR A C 1
ATOM 2138 O O . THR A 1 268 ? 23.292 -1.651 -33.983 1.00 85.50 268 THR A O 1
ATOM 2141 N N . CYS A 1 269 ? 25.022 -0.234 -34.136 1.00 83.38 269 CYS A N 1
ATOM 2142 C CA . CYS A 1 269 ? 24.217 0.930 -34.509 1.00 83.38 269 CYS A CA 1
ATOM 2143 C C . CYS A 1 269 ? 23.975 1.000 -36.028 1.00 83.38 269 CYS A C 1
ATOM 2145 O O . CYS A 1 269 ? 24.914 1.052 -36.833 1.00 83.38 269 CYS A O 1
ATOM 2147 N N . THR A 1 270 ? 22.714 1.084 -36.444 1.00 85.56 270 THR A N 1
ATOM 2148 C CA . THR A 1 270 ? 22.327 1.486 -37.805 1.00 85.56 270 THR A CA 1
ATOM 2149 C C . THR A 1 270 ? 22.279 3.009 -37.929 1.00 85.56 270 THR A C 1
ATOM 2151 O O . THR A 1 270 ? 22.048 3.712 -36.952 1.00 85.56 270 THR A O 1
ATOM 2154 N N . ILE A 1 271 ? 22.504 3.524 -39.138 1.00 86.31 271 ILE A N 1
ATOM 2155 C CA . ILE A 1 271 ? 22.272 4.931 -39.478 1.00 86.31 271 ILE A CA 1
ATOM 2156 C C . ILE A 1 271 ? 21.464 4.973 -40.770 1.00 86.31 271 ILE A C 1
ATOM 2158 O O . ILE A 1 271 ? 21.762 4.244 -41.716 1.00 86.31 271 ILE A O 1
ATOM 2162 N N . GLU A 1 272 ? 20.440 5.814 -40.796 1.00 85.06 272 GLU A N 1
ATOM 2163 C CA . GLU A 1 272 ? 19.611 6.075 -41.968 1.00 85.06 272 GLU A CA 1
ATOM 2164 C C . GLU A 1 272 ? 19.730 7.557 -42.313 1.00 85.06 272 GLU A C 1
ATOM 2166 O O . GLU A 1 272 ? 19.789 8.407 -41.425 1.00 85.06 272 GLU A O 1
ATOM 2171 N N . SER A 1 273 ? 19.803 7.870 -43.603 1.00 82.00 273 SER A N 1
ATOM 2172 C CA . SER A 1 273 ? 20.043 9.223 -44.096 1.00 82.00 273 SER A CA 1
ATOM 2173 C C . SER A 1 273 ? 18.814 9.795 -44.806 1.00 82.00 273 SER A C 1
ATOM 2175 O O . SER A 1 273 ? 18.019 9.085 -45.426 1.00 82.00 273 SER A O 1
ATOM 2177 N N . THR A 1 274 ? 18.641 11.112 -44.682 1.00 79.75 274 THR A N 1
ATOM 2178 C CA . THR A 1 274 ? 17.471 11.857 -45.160 1.00 79.75 274 THR A CA 1
ATOM 2179 C C . THR A 1 274 ? 17.218 11.652 -46.654 1.00 79.75 274 THR A C 1
ATOM 2181 O O . THR A 1 274 ? 17.958 12.169 -47.491 1.00 79.75 274 THR A O 1
ATOM 2184 N N . SER A 1 275 ? 16.117 10.980 -46.990 1.00 68.75 275 SER A N 1
ATOM 2185 C CA . SER A 1 275 ? 15.642 10.836 -48.371 1.00 68.75 275 SER A CA 1
ATOM 2186 C C . SER A 1 275 ? 14.708 11.998 -48.729 1.00 68.75 275 SER A C 1
ATOM 2188 O O . SER A 1 275 ? 13.853 12.386 -47.934 1.00 68.75 275 SER A O 1
ATOM 2190 N N . ASP A 1 276 ? 14.902 12.611 -49.899 1.00 69.81 276 ASP A N 1
ATOM 2191 C CA . ASP A 1 276 ? 14.070 13.707 -50.431 1.00 69.81 276 ASP A CA 1
ATOM 2192 C C . ASP A 1 276 ? 13.752 14.845 -49.434 1.00 69.81 276 ASP A C 1
ATOM 2194 O O . ASP A 1 276 ? 12.652 15.391 -49.387 1.00 69.81 276 ASP A O 1
ATOM 2198 N N . LYS A 1 277 ? 14.758 15.236 -48.632 1.00 77.62 277 LYS A N 1
ATOM 2199 C CA . LYS A 1 277 ? 14.692 16.271 -47.569 1.00 77.62 277 LYS A CA 1
ATOM 2200 C C . LYS A 1 277 ? 13.759 15.953 -46.386 1.00 77.62 277 LYS A C 1
ATOM 2202 O O . LYS A 1 277 ? 13.574 16.817 -45.524 1.00 77.62 277 LYS A O 1
ATOM 2207 N N . SER A 1 278 ? 13.220 14.738 -46.302 1.00 79.56 278 SER A N 1
ATOM 2208 C CA . SER A 1 278 ? 12.362 14.290 -45.203 1.00 79.56 278 SER A CA 1
ATOM 2209 C C . SER A 1 278 ? 12.983 13.100 -44.458 1.00 79.56 278 SER A C 1
ATOM 2211 O O . SER A 1 278 ? 13.405 12.120 -45.068 1.00 79.56 278 SER A O 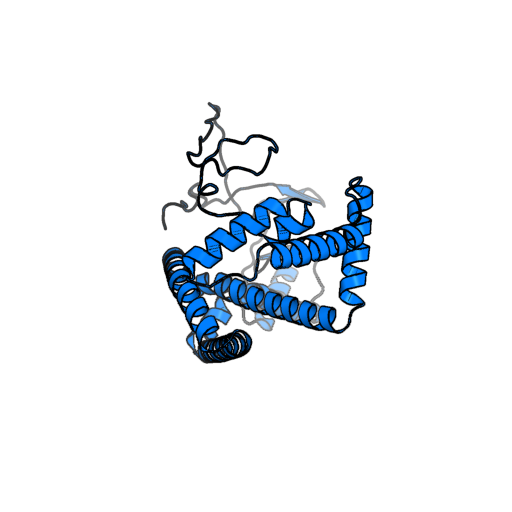1
ATOM 2213 N N . MET A 1 279 ? 13.091 13.197 -43.131 1.00 85.31 279 MET A N 1
ATOM 2214 C CA . MET A 1 279 ? 13.590 12.126 -42.266 1.00 85.31 279 MET A CA 1
ATOM 2215 C C . MET A 1 279 ? 12.524 11.750 -41.221 1.00 85.31 279 MET A C 1
ATOM 2217 O O . MET A 1 279 ? 12.091 12.618 -40.464 1.00 85.31 279 MET A O 1
ATOM 2221 N N . PRO A 1 280 ? 12.073 10.487 -41.145 1.00 83.19 280 PRO A N 1
ATOM 2222 C CA . PRO A 1 280 ? 11.022 10.067 -40.217 1.00 83.19 280 PRO A CA 1
ATOM 2223 C C . PRO A 1 280 ? 11.586 9.513 -38.899 1.00 83.19 280 PRO A C 1
ATOM 2225 O O . PRO A 1 280 ? 12.337 8.535 -38.904 1.00 83.19 280 PRO A O 1
ATOM 2228 N N . PHE A 1 281 ? 11.170 10.080 -37.768 1.00 83.31 281 PHE A N 1
ATOM 2229 C CA . PHE A 1 281 ? 11.633 9.710 -36.429 1.00 83.31 281 PHE A CA 1
ATOM 2230 C C . PHE A 1 281 ? 10.451 9.347 -35.519 1.00 83.31 281 PHE A C 1
ATOM 2232 O O . PHE A 1 281 ? 9.502 10.119 -35.391 1.00 83.31 281 PHE A O 1
ATOM 2239 N N . LEU A 1 282 ? 10.507 8.160 -34.904 1.00 82.62 282 LEU A N 1
ATOM 2240 C CA . LEU A 1 282 ? 9.444 7.513 -34.119 1.00 82.62 282 LEU A CA 1
ATOM 2241 C C . LEU A 1 282 ? 8.055 7.484 -34.776 1.00 82.62 282 LEU A C 1
ATOM 2243 O O . LEU A 1 282 ? 7.663 6.489 -35.384 1.00 82.62 282 LEU A O 1
ATOM 2247 N N . ASP A 1 283 ? 7.304 8.565 -34.591 1.00 81.88 283 ASP A N 1
ATOM 2248 C CA . ASP A 1 283 ? 5.901 8.740 -34.950 1.00 81.88 283 ASP A CA 1
ATOM 2249 C C . ASP A 1 283 ? 5.674 9.984 -35.843 1.00 81.88 283 ASP A C 1
ATOM 2251 O O . ASP A 1 283 ? 4.546 10.268 -36.249 1.00 81.88 283 ASP A O 1
ATOM 2255 N N . VAL A 1 284 ? 6.754 10.701 -36.181 1.00 84.19 284 VAL A N 1
ATOM 2256 C CA . VAL A 1 284 ? 6.755 12.052 -36.756 1.00 84.19 284 VAL A CA 1
ATOM 2257 C C . VAL A 1 284 ? 7.685 12.133 -37.970 1.00 84.19 284 VAL A C 1
ATOM 2259 O O . VAL A 1 284 ? 8.850 11.742 -37.915 1.00 84.19 284 VAL A O 1
ATOM 2262 N N . LEU A 1 285 ? 7.209 12.710 -39.073 1.00 85.38 285 LEU A N 1
ATOM 2263 C CA . LEU A 1 285 ? 8.059 13.080 -40.203 1.00 85.38 285 LEU A CA 1
ATOM 2264 C C . LEU A 1 285 ? 8.683 14.450 -39.987 1.00 85.38 285 LEU A C 1
ATOM 2266 O O . LEU A 1 285 ? 7.975 15.455 -39.951 1.00 85.38 285 LEU A O 1
ATOM 2270 N N . VAL A 1 286 ? 10.010 14.489 -39.928 1.00 85.81 286 VAL A N 1
ATOM 2271 C CA . VAL A 1 286 ? 10.794 15.719 -39.859 1.00 85.81 286 VAL A CA 1
ATOM 2272 C C . VAL A 1 286 ? 11.183 16.134 -41.279 1.00 85.81 286 VAL A C 1
ATOM 2274 O O . VAL A 1 286 ? 12.007 15.497 -41.929 1.00 85.81 286 VAL A O 1
ATOM 2277 N N . THR A 1 287 ? 10.585 17.206 -41.790 1.00 84.94 287 THR A N 1
ATOM 2278 C CA . THR A 1 287 ? 10.878 17.753 -43.124 1.00 84.94 287 THR A CA 1
ATOM 2279 C C . THR A 1 287 ? 11.735 19.005 -42.995 1.00 84.94 287 THR A C 1
ATOM 2281 O O . THR A 1 287 ? 11.375 19.926 -42.262 1.00 84.94 287 THR A O 1
ATOM 2284 N N . LYS A 1 288 ? 12.858 19.077 -43.718 1.00 81.94 288 LYS A N 1
ATOM 2285 C CA . LYS A 1 288 ? 13.707 20.277 -43.731 1.00 81.94 288 LYS A CA 1
ATOM 2286 C C . LYS A 1 288 ? 13.148 21.322 -44.702 1.00 81.94 288 LYS A C 1
ATOM 2288 O O . LYS A 1 288 ? 13.213 21.125 -45.917 1.00 81.94 288 LYS A O 1
ATOM 2293 N N . GLN A 1 289 ? 12.671 22.449 -44.174 1.00 80.56 289 GLN A N 1
ATOM 2294 C CA . GLN A 1 289 ? 12.313 23.633 -44.960 1.00 80.56 289 GLN A CA 1
ATOM 2295 C C . GLN A 1 289 ? 13.296 24.765 -44.659 1.00 80.56 289 GLN A C 1
ATOM 2297 O O . GLN A 1 289 ? 13.304 25.325 -43.564 1.00 80.56 289 GLN A O 1
ATOM 2302 N N . GLU A 1 290 ? 14.138 25.073 -45.648 1.00 79.31 290 GLU A N 1
ATOM 2303 C CA . GLU A 1 290 ? 15.204 26.080 -45.567 1.00 79.31 290 GLU A CA 1
ATOM 2304 C C . GLU A 1 290 ? 16.136 25.822 -44.366 1.00 79.31 290 GLU A C 1
ATOM 2306 O O . GLU A 1 290 ? 16.887 24.837 -44.379 1.00 79.31 290 GLU A O 1
ATOM 2311 N N . GLU A 1 291 ? 16.081 26.657 -43.327 1.00 72.62 291 GLU A N 1
ATOM 2312 C CA . GLU A 1 291 ? 16.850 26.490 -42.082 1.00 72.62 291 GLU A CA 1
ATOM 2313 C C . GLU A 1 291 ? 16.080 25.745 -40.973 1.00 72.62 291 GLU A C 1
ATOM 2315 O O . GLU A 1 291 ? 16.681 25.267 -40.005 1.00 72.62 291 GLU A O 1
ATOM 2320 N N . THR A 1 292 ? 14.760 25.606 -41.129 1.00 75.62 292 THR A N 1
ATOM 2321 C CA . THR A 1 292 ? 13.834 25.061 -40.126 1.00 75.62 292 THR A CA 1
ATOM 2322 C C . THR A 1 292 ? 13.521 23.577 -40.335 1.00 75.62 292 THR A C 1
ATOM 2324 O O . THR A 1 292 ? 13.685 23.014 -41.423 1.00 75.62 292 THR A O 1
ATOM 2327 N N . LEU A 1 293 ? 13.055 22.930 -39.265 1.00 82.62 293 LEU A N 1
ATOM 2328 C CA . LEU A 1 293 ? 12.525 21.569 -39.285 1.00 82.62 293 LEU A CA 1
ATOM 2329 C C . LEU A 1 293 ? 11.024 21.634 -38.994 1.00 82.62 293 LEU A C 1
ATOM 2331 O O . LEU A 1 293 ? 10.629 22.147 -37.950 1.00 82.62 293 LEU A O 1
ATOM 2335 N N . ILE A 1 294 ? 10.203 21.115 -39.906 1.00 85.06 294 ILE A N 1
ATOM 2336 C CA . ILE A 1 294 ? 8.749 21.019 -39.739 1.00 85.06 294 ILE A CA 1
ATOM 2337 C C . ILE A 1 294 ? 8.377 19.567 -39.461 1.00 85.06 294 ILE A C 1
ATOM 2339 O O . ILE A 1 294 ? 8.793 18.660 -40.184 1.00 85.06 294 ILE A O 1
ATOM 2343 N N . THR A 1 295 ? 7.590 19.356 -38.412 1.00 86.88 295 THR A N 1
ATOM 2344 C CA . THR A 1 295 ? 7.139 18.049 -37.938 1.00 86.88 295 THR A CA 1
ATOM 2345 C C . THR A 1 295 ? 5.694 17.785 -38.359 1.00 86.88 295 THR A C 1
ATOM 2347 O O . THR A 1 295 ? 4.800 18.568 -38.055 1.00 86.88 295 THR A O 1
ATOM 2350 N N . ASN A 1 296 ? 5.456 16.665 -39.046 1.00 81.94 296 ASN A N 1
ATOM 2351 C CA . ASN A 1 296 ? 4.125 16.214 -39.467 1.00 81.94 296 ASN A CA 1
ATOM 2352 C C . ASN A 1 296 ? 3.818 14.808 -38.936 1.00 81.94 296 ASN A C 1
ATOM 2354 O O . ASN A 1 296 ? 4.724 13.997 -38.743 1.00 81.94 296 ASN A O 1
ATOM 2358 N N . VAL A 1 297 ? 2.532 14.498 -38.756 1.00 83.88 297 VAL A N 1
ATOM 2359 C CA . VAL A 1 297 ? 2.061 13.135 -38.462 1.00 83.88 297 VAL A CA 1
ATOM 2360 C C . VAL A 1 297 ? 2.077 12.276 -39.735 1.00 83.88 297 VAL A C 1
ATOM 2362 O O . VAL A 1 297 ? 1.931 12.766 -40.852 1.00 83.88 297 VAL A O 1
ATOM 2365 N N . TYR A 1 298 ? 2.306 10.982 -39.542 1.00 79.00 298 TYR A N 1
ATOM 2366 C CA . TYR A 1 298 ? 2.447 9.884 -40.511 1.00 79.00 298 TYR A CA 1
ATOM 2367 C C . TYR A 1 298 ? 2.153 8.669 -39.542 1.00 79.00 298 TYR A C 1
ATOM 2369 O O . TYR A 1 298 ? 2.838 8.654 -38.530 1.00 79.00 298 TYR A O 1
ATOM 2377 N N . VAL A 1 299 ? 1.195 7.698 -39.670 1.00 76.62 299 VAL A N 1
ATOM 2378 C CA . VAL A 1 299 ? 0.790 6.706 -38.564 1.00 76.62 299 VAL A CA 1
ATOM 2379 C C . VAL A 1 299 ? 1.038 5.133 -38.717 1.00 76.62 299 VAL A C 1
ATOM 2381 O O . VAL A 1 299 ? 0.120 4.323 -38.712 1.00 76.62 299 VAL A O 1
ATOM 2384 N N . LYS A 1 300 ? 2.309 4.670 -38.758 1.00 72.81 300 LYS A N 1
ATOM 2385 C CA . LYS A 1 300 ? 2.964 3.364 -39.129 1.00 72.81 300 LYS A CA 1
ATOM 2386 C C . LYS A 1 300 ? 2.594 2.773 -40.528 1.00 72.81 300 LYS A C 1
ATOM 2388 O O . LYS A 1 300 ? 1.478 2.990 -40.960 1.00 72.81 300 LYS A O 1
ATOM 2393 N N . PRO A 1 301 ? 3.510 2.151 -41.321 1.00 67.81 301 PRO A N 1
ATOM 2394 C CA . PRO A 1 301 ? 3.306 1.975 -42.778 1.00 67.81 301 PRO A CA 1
ATOM 2395 C C . PRO A 1 301 ? 2.937 0.539 -43.162 1.00 67.81 301 PRO A C 1
ATOM 2397 O O . PRO A 1 301 ? 1.964 0.284 -43.852 1.00 67.81 301 PRO A O 1
ATOM 2400 N N . THR A 1 302 ? 3.671 -0.394 -42.569 1.00 61.09 302 THR A N 1
ATOM 2401 C CA . THR A 1 302 ? 3.283 -1.736 -42.160 1.00 61.09 302 THR A CA 1
ATOM 2402 C C . THR A 1 302 ? 2.147 -1.726 -41.125 1.00 61.09 302 THR A C 1
ATOM 2404 O O . THR A 1 302 ? 1.861 -2.768 -40.543 1.00 61.09 302 THR A O 1
ATOM 2407 N N . ASN A 1 303 ? 1.493 -0.581 -40.866 1.00 56.38 303 ASN A N 1
ATOM 2408 C CA . ASN A 1 303 ? 0.269 -0.546 -40.077 1.00 56.38 303 ASN A CA 1
ATOM 2409 C C . ASN A 1 303 ? -0.848 -1.174 -40.905 1.00 56.38 303 ASN A C 1
ATOM 2411 O O . ASN A 1 303 ? -1.314 -0.606 -41.890 1.00 56.38 303 ASN A O 1
ATOM 2415 N N . THR A 1 304 ? -1.278 -2.353 -40.485 1.00 59.16 304 THR A N 1
ATOM 2416 C CA . THR A 1 304 ? -2.398 -3.075 -41.085 1.00 59.16 304 THR A CA 1
ATOM 2417 C C . THR A 1 304 ? -3.756 -2.558 -40.595 1.00 59.16 304 THR A C 1
ATOM 2419 O O . THR A 1 304 ? -4.784 -3.107 -40.976 1.00 59.16 304 THR A O 1
ATOM 2422 N N . GLY A 1 305 ? -3.782 -1.539 -39.726 1.00 58.69 305 GLY A N 1
ATOM 2423 C CA . GLY A 1 305 ? -4.980 -1.031 -39.050 1.00 58.69 305 GLY A CA 1
ATOM 2424 C C . GLY A 1 305 ? -5.458 -1.913 -37.891 1.00 58.69 305 GLY A C 1
ATOM 2425 O O . GLY A 1 305 ? -6.341 -1.510 -37.137 1.00 58.69 305 GLY A O 1
ATOM 2426 N N . HIS A 1 306 ? -4.867 -3.098 -37.720 1.00 53.16 306 HIS A N 1
ATOM 2427 C CA . HIS A 1 306 ? -5.188 -4.022 -36.642 1.00 53.16 306 HIS A CA 1
ATOM 2428 C C . HIS A 1 306 ? -4.387 -3.684 -35.382 1.00 53.16 306 HIS A C 1
ATOM 2430 O O . HIS A 1 306 ? -3.227 -4.072 -35.239 1.00 53.16 306 HIS A O 1
ATOM 2436 N N . CYS A 1 307 ? -5.035 -3.009 -34.434 1.00 53.75 307 CYS A N 1
ATOM 2437 C CA . CYS A 1 307 ? -4.657 -3.137 -33.029 1.00 53.75 307 CYS A CA 1
ATOM 2438 C C . CYS A 1 307 ? -4.846 -4.599 -32.583 1.00 53.75 307 CYS A C 1
ATOM 2440 O O . CYS A 1 307 ? -5.738 -5.286 -33.089 1.00 53.75 307 CYS A O 1
ATOM 2442 N N . LEU A 1 308 ? -4.057 -5.055 -31.604 1.00 44.44 308 LEU A N 1
ATOM 2443 C CA . LEU A 1 308 ? -4.394 -6.258 -30.834 1.00 44.44 308 LEU A CA 1
ATOM 2444 C C . LEU A 1 308 ? -5.802 -6.082 -30.251 1.00 44.44 308 LEU A C 1
ATOM 2446 O O . LEU A 1 308 ? -6.109 -5.024 -29.693 1.00 44.44 308 LEU A O 1
ATOM 2450 N N . ASN A 1 309 ? -6.667 -7.083 -30.424 1.00 45.75 309 ASN A N 1
ATOM 2451 C CA . ASN A 1 309 ? -7.999 -7.034 -29.838 1.00 45.75 309 ASN A CA 1
ATOM 2452 C C . ASN A 1 309 ? -7.885 -7.339 -28.340 1.00 45.75 309 ASN A C 1
ATOM 2454 O O . ASN A 1 309 ? -7.231 -8.305 -27.962 1.00 45.75 309 ASN A O 1
ATOM 2458 N N . GLY A 1 310 ? -8.568 -6.570 -27.491 1.00 51.59 310 GLY A N 1
ATOM 2459 C CA . GLY A 1 310 ? -8.628 -6.853 -26.049 1.00 51.59 310 GLY A CA 1
ATOM 2460 C C . GLY A 1 310 ? -9.419 -8.121 -25.696 1.00 51.59 310 GLY A C 1
ATOM 2461 O O . GLY A 1 310 ? -9.537 -8.446 -24.526 1.00 51.59 310 GLY A O 1
ATOM 2462 N N . GLU A 1 311 ? -9.979 -8.804 -26.700 1.00 47.16 311 GLU A N 1
ATOM 2463 C CA . GLU A 1 311 ? -10.691 -10.086 -26.597 1.00 47.16 311 GLU A CA 1
ATOM 2464 C C . GLU A 1 311 ? -9.869 -11.260 -27.183 1.00 47.16 311 GLU A C 1
ATOM 2466 O O . GLU A 1 311 ? -10.439 -12.297 -27.522 1.00 47.16 311 GLU A O 1
ATOM 2471 N N . SER A 1 312 ? -8.556 -11.086 -27.409 1.00 45.00 312 SER A N 1
ATOM 2472 C CA . SER A 1 312 ? -7.643 -12.174 -27.820 1.00 45.00 312 SER A CA 1
ATOM 2473 C C . SER A 1 312 ? -6.670 -12.629 -26.723 1.00 45.00 312 SER A C 1
ATOM 2475 O O . SER A 1 312 ? -5.673 -13.279 -27.033 1.00 45.00 312 SER A O 1
ATOM 2477 N N . GLU A 1 313 ? -6.996 -12.306 -25.471 1.00 38.47 313 GLU A N 1
ATOM 2478 C CA . GLU A 1 313 ? -6.547 -12.971 -24.240 1.00 38.47 313 GLU A CA 1
ATOM 2479 C C . GLU A 1 313 ? -7.800 -13.486 -23.508 1.00 38.47 313 GLU A C 1
ATOM 2481 O O . GLU A 1 313 ? -8.776 -12.701 -23.433 1.00 38.47 313 GLU A O 1
#

Sequence (313 aa):
MASRVEVGHHQGKGFKVKWPVSFPLCSDKHHHDEYWPYEVIDESPLWLIVNGRPQEALQVFGKVARWHGIDLPPEAEMKKLVEEQAAEAQNTTPKRSSMGSLLKSFVDDVVILLKTPRLRTITLIIYFIYIVVAMVYYGLSFSGASISDDPYLYLVLSGLMELPAYICSGCIAQHFGRESSLIFSFLISTVVLLALASTPAAHEEVCQQYPYSYTLILFMGCVEEEVFKKISMPDIYCRYIDDIFIKTKSHYEAEQLKLCLQDTSGLTCTIESTSDKSMPFLDVLVTKQEETLITNVYVKPTNTGHCLNGESE

Radius of gyration: 33.49 Å; Cα contacts (8 Å, |Δi|>4): 197; chains: 1; bounding box: 73×44×88 Å

Organism: Chionoecetes opilio (NCBI:txid41210)

InterPro domains:
  IPR005828 Major facilitator, sugar transporter-like [PF00083] (41-201)
  IPR036259 MFS transporter superfamily [G3DSA:1.20.1250.20] (38-224)
  IPR036259 MFS transporter superfamily [SSF103473] (41-199)